Protein AF-H9GJR5-F1 (afdb_monomer)

Nearest PDB structures (foldseek):
  4iqu-assembly1_A  TM=9.209E-01  e=2.663E-29  Mus musculus
  4i28-assembly1_A  TM=9.227E-01  e=3.020E-29  Mus musculus
  4i2a-assembly1_A  TM=9.166E-01  e=7.765E-29  Mus musculus
  4i27-assembly1_A  TM=9.162E-01  e=8.807E-29  Mus musculus
  4i2i-assembly1_A  TM=9.356E-01  e=2.912E-28  Mus musculus

InterPro domains:
  IPR001726 DNA nucleotidylexotransferase (TdT) / DNA-directed DNA/RNA polymerase mu [PR00871] (35-46)
  IPR001726 DNA nucleotidylexotransferase (TdT) / DNA-directed DNA/RNA polymerase mu [PR00871] (96-118)
  IPR001726 DNA nucleotidylexotransferase (TdT) / DNA-directed DNA/RNA polymerase mu [PR00871] (141-152)
  IPR001726 DNA nucleotidylexotransferase (TdT) / DNA-directed DNA/RNA polymerase mu [PR00871] (172-195)
  IPR001726 DNA nucleotidylexotransferase (TdT) / DNA-directed DNA/RNA polymerase mu [PR00871] (204-223)
  IPR002054 DNA-directed DNA polymerase X [SM00483] (1-222)
  IPR019843 DNA polymerase family X, binding site [PS00522] (43-62)
  IPR022312 DNA polymerase family X [PR00869] (40-54)
  IPR022312 DNA polymerase family X [PR00869] (54-62)
  IPR022312 DNA polymerase family X [PR00869] (145-154)
  IPR022312 DNA polymerase family X [PR00869] (161-174)
  IPR022312 DNA polymerase family X [PR00869] (203-221)
  IPR022312 DNA polymerase family X [PTHR11276] (2-222)
  IPR028207 DNA polymerase beta, palm domain [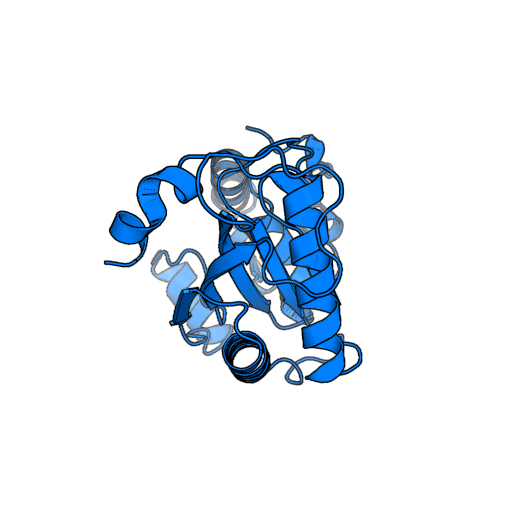PF14792] (17-86)
  IPR029398 DNA polymerase beta, thumb domain [PF14791] (159-222)
  IPR037160 DNA polymerase, thumb domain superfamily [G3DSA:3.30.210.10] (154-223)
  IPR043519 Nucleotidyltransferase superfamily [G3DSA:3.30.460.10] (13-153)
  IPR043519 Nucleotidyltransferase superfamily [SSF81301] (15-222)

Sequence (223 aa):
MAGLLHYEDLSTPVTFSEAEAIGQLVRDVVEQCLPGASVTLTGGFRRGKQSGHDVDLLLTHPVDGQEIGLLGKVIAQMDRQGFLLYHSIHRNTFQSFEDEAQEIRDSTTSMDHFERCFSIFCLGCFPGGIPGSVSGTTGSWKAVRVDLVVTPCSQFPFALLGWTGSQNFERDLRRFSKHEKKMTLNSHALYDKGKRTFLTAASEEEIFNHLDLEYIPPEERNA

Radius of gyration: 18.38 Å; Cα contacts (8 Å, |Δi|>4): 382; chains: 1; bounding box: 44×34×54 Å

Structure (mmCIF, N/CA/C/O backbone):
data_AF-H9GJR5-F1
#
_entry.id   AF-H9GJR5-F1
#
loop_
_atom_site.group_PDB
_atom_site.id
_atom_site.type_symbol
_atom_site.label_atom_id
_atom_site.label_alt_id
_atom_site.label_comp_id
_atom_site.label_asym_id
_atom_site.label_entity_id
_atom_site.label_seq_id
_atom_site.pdbx_PDB_ins_code
_atom_site.Cartn_x
_atom_site.Cartn_y
_atom_site.Cartn_z
_atom_site.occupancy
_atom_site.B_iso_or_equiv
_atom_site.auth_seq_id
_atom_site.auth_comp_id
_atom_site.auth_asym_id
_atom_site.auth_atom_id
_atom_site.pdbx_PDB_model_num
ATOM 1 N N . MET A 1 1 ? -16.637 16.853 6.744 1.00 55.56 1 MET A N 1
ATOM 2 C CA . MET A 1 1 ? -17.074 17.137 8.132 1.00 55.56 1 MET A CA 1
ATOM 3 C C . MET A 1 1 ? -16.558 16.111 9.144 1.00 55.56 1 MET A C 1
ATOM 5 O O . MET A 1 1 ? -16.246 16.523 10.248 1.00 55.56 1 MET A O 1
ATOM 9 N N . ALA A 1 2 ? -16.373 14.831 8.781 1.00 74.25 2 ALA A N 1
ATOM 10 C CA . ALA A 1 2 ? -15.874 13.791 9.697 1.00 74.25 2 ALA A CA 1
ATOM 11 C C . ALA A 1 2 ? -14.526 14.112 10.382 1.00 74.25 2 ALA A C 1
ATOM 13 O O . ALA A 1 2 ? -14.390 13.902 11.580 1.00 74.25 2 ALA A O 1
ATOM 14 N N . GLY A 1 3 ? -13.564 14.712 9.668 1.00 73.81 3 GLY A N 1
ATOM 15 C CA . GLY A 1 3 ? -12.281 15.110 10.268 1.00 73.81 3 GLY A CA 1
ATOM 16 C C . GLY A 1 3 ? -12.382 16.180 11.367 1.00 73.81 3 GLY A C 1
ATOM 17 O O . GLY A 1 3 ? -11.537 16.214 12.249 1.00 73.81 3 GLY A O 1
ATOM 18 N N . LEU A 1 4 ? -13.425 17.024 11.348 1.00 75.19 4 LEU A N 1
ATOM 19 C CA . LEU A 1 4 ? -13.693 17.985 12.428 1.00 75.19 4 LEU A CA 1
ATOM 20 C C . LEU A 1 4 ? -14.430 17.324 13.599 1.00 75.19 4 LEU A C 1
ATOM 22 O O . LEU A 1 4 ? -14.194 17.690 14.743 1.00 75.19 4 LEU A O 1
ATOM 26 N N . LEU A 1 5 ? -15.302 16.349 13.315 1.00 78.94 5 LEU A N 1
ATOM 27 C CA . LEU A 1 5 ? -16.061 15.618 14.335 1.00 78.94 5 LEU A CA 1
ATOM 28 C C . LEU A 1 5 ? -15.166 14.737 15.216 1.00 78.94 5 LEU A C 1
ATOM 30 O O . LEU A 1 5 ? -15.454 14.580 16.394 1.00 78.94 5 LEU A O 1
ATOM 34 N N . HIS A 1 6 ? -14.084 14.196 14.654 1.00 82.00 6 HIS A N 1
ATOM 35 C CA . HIS A 1 6 ? -13.162 13.291 15.350 1.00 82.00 6 HIS A CA 1
ATOM 36 C C . HIS A 1 6 ? -11.769 13.899 15.553 1.00 82.00 6 HIS A C 1
ATOM 38 O O . HIS A 1 6 ? -10.789 13.176 15.686 1.00 82.00 6 HIS A O 1
ATOM 44 N N . TYR A 1 7 ? -11.655 15.230 15.537 1.00 81.88 7 TYR A N 1
ATOM 45 C CA . TYR A 1 7 ? -10.362 15.917 15.526 1.00 81.88 7 TYR A CA 1
ATOM 46 C C . TYR A 1 7 ? -9.441 15.521 16.693 1.00 81.88 7 TYR A C 1
ATOM 48 O O . TYR A 1 7 ? -8.248 15.322 16.472 1.00 81.88 7 TYR A O 1
ATOM 56 N N . GLU A 1 8 ? -9.972 15.393 17.913 1.00 80.81 8 GLU A N 1
ATOM 57 C CA . GLU A 1 8 ? -9.178 15.043 19.102 1.00 80.81 8 GLU A CA 1
ATOM 58 C C . GLU A 1 8 ? -8.539 13.651 18.973 1.00 80.81 8 GLU A C 1
ATOM 60 O O . GLU A 1 8 ? -7.325 13.500 19.139 1.00 80.81 8 GLU A O 1
ATOM 65 N N . ASP A 1 9 ? -9.329 12.658 18.567 1.00 82.00 9 ASP A N 1
ATOM 66 C CA . ASP A 1 9 ? -8.856 11.293 18.331 1.00 82.00 9 ASP A CA 1
ATOM 67 C C . ASP A 1 9 ? -7.866 11.226 17.167 1.00 82.00 9 ASP A C 1
ATOM 69 O O . ASP A 1 9 ? -6.800 10.629 17.293 1.00 82.00 9 ASP A O 1
ATOM 73 N N . LEU A 1 10 ? -8.173 11.892 16.049 1.00 85.50 10 LEU A N 1
ATOM 74 C CA . LEU A 1 10 ? -7.310 11.907 14.864 1.00 85.50 10 LEU A CA 1
ATOM 75 C C . LEU A 1 10 ? -5.995 12.669 15.084 1.00 85.50 10 LEU A C 1
ATOM 77 O O . LEU A 1 10 ? -5.032 12.465 14.344 1.00 85.50 10 LEU A O 1
ATOM 81 N N . SER A 1 11 ? -5.948 13.547 16.087 1.00 85.81 11 SER A N 1
ATOM 82 C CA . SER A 1 11 ? -4.723 14.226 16.522 1.00 85.81 11 SER A CA 1
ATOM 83 C C . SER A 1 11 ? -3.886 13.363 17.469 1.00 85.81 11 SER A C 1
ATOM 85 O O . SER A 1 11 ? -2.708 13.656 17.687 1.00 85.81 11 SER A O 1
ATOM 87 N N . THR A 1 12 ? -4.467 12.297 18.023 1.00 87.69 12 THR A N 1
ATOM 88 C CA . THR A 1 12 ? -3.774 11.357 18.902 1.00 87.69 12 THR A CA 1
ATOM 89 C C . THR A 1 12 ? -3.007 10.336 18.059 1.00 87.69 12 THR A C 1
ATOM 91 O O . THR A 1 12 ? -3.615 9.651 17.235 1.00 87.69 12 THR A O 1
ATOM 94 N N . PRO A 1 13 ? -1.684 10.171 18.260 1.00 91.38 13 PRO A N 1
ATOM 95 C CA . PRO A 1 13 ? -0.906 9.199 17.503 1.00 91.38 13 PRO A CA 1
ATOM 96 C C . PRO A 1 13 ? -1.470 7.781 17.621 1.00 91.38 13 PRO A C 1
ATOM 98 O O . PRO A 1 13 ? -1.917 7.352 18.689 1.00 91.38 13 PRO A O 1
ATOM 101 N N . VAL A 1 14 ? -1.424 7.049 16.517 1.00 93.62 14 VAL A N 1
ATOM 102 C CA . VAL A 1 14 ? -1.723 5.618 16.456 1.00 93.62 14 VAL A CA 1
ATOM 103 C C . VAL A 1 14 ? -0.468 4.859 16.872 1.00 93.62 14 VAL A C 1
ATOM 105 O O . VAL A 1 14 ? 0.617 5.187 16.389 1.00 93.62 14 VAL A O 1
ATOM 108 N N . THR A 1 15 ? -0.571 3.876 17.764 1.00 95.50 15 THR A N 1
ATOM 109 C CA . THR A 1 15 ? 0.569 3.019 18.133 1.00 95.50 15 THR A CA 1
ATOM 110 C C . THR A 1 15 ? 0.722 1.849 17.162 1.00 95.50 15 THR A C 1
ATOM 112 O O . THR A 1 15 ? -0.224 1.462 16.477 1.00 95.50 15 THR A O 1
ATOM 115 N N . PHE A 1 16 ? 1.902 1.226 17.135 1.00 94.62 16 PHE A N 1
ATOM 116 C CA . PHE A 1 16 ? 2.111 0.008 16.347 1.00 94.62 16 PHE A CA 1
ATOM 117 C C . PHE A 1 16 ? 1.129 -1.116 16.724 1.00 94.62 16 PHE A C 1
ATOM 119 O O . PHE A 1 16 ? 0.595 -1.776 15.841 1.00 94.62 16 PHE A O 1
ATOM 126 N N . SER A 1 17 ? 0.828 -1.298 18.015 1.00 93.12 17 SER A N 1
ATOM 127 C CA . SER A 1 17 ? -0.137 -2.311 18.467 1.00 93.12 17 SER A CA 1
ATOM 128 C C . SER A 1 17 ? -1.566 -2.030 17.991 1.00 93.12 17 SER A C 1
ATOM 130 O O . SER A 1 17 ? -2.288 -2.954 17.623 1.00 93.12 17 SER A O 1
ATOM 132 N N . GLU A 1 18 ? -1.982 -0.760 17.961 1.00 93.62 18 GLU A N 1
ATOM 133 C CA . GLU A 1 18 ? -3.275 -0.356 17.401 1.00 93.62 18 GLU A CA 1
ATOM 134 C C . GLU A 1 18 ? -3.318 -0.607 15.885 1.00 93.62 18 GLU A C 1
ATOM 136 O O . GLU A 1 18 ? -4.301 -1.150 15.378 1.00 93.62 18 GLU A O 1
ATOM 141 N N . ALA A 1 19 ? -2.240 -0.272 15.169 1.00 95.94 19 ALA A N 1
ATOM 142 C CA . ALA A 1 19 ? -2.113 -0.522 13.735 1.00 95.94 19 ALA A CA 1
ATOM 143 C C . ALA A 1 19 ? -2.129 -2.023 13.397 1.00 95.94 19 ALA A C 1
ATOM 145 O O . ALA A 1 19 ? -2.788 -2.435 12.443 1.00 95.94 19 ALA A O 1
ATOM 146 N N . GLU A 1 20 ? -1.457 -2.855 14.196 1.00 95.06 20 GLU A N 1
ATOM 147 C CA . GLU A 1 20 ? -1.456 -4.311 14.042 1.00 95.06 20 GLU A CA 1
ATOM 148 C C . GLU A 1 20 ? -2.850 -4.905 14.274 1.00 95.06 20 GLU A C 1
ATOM 150 O O . GLU A 1 20 ? -3.301 -5.733 13.479 1.00 95.06 20 GLU A O 1
ATOM 155 N N . ALA A 1 21 ? -3.565 -4.439 15.304 1.00 93.62 21 ALA A N 1
ATOM 156 C CA . ALA A 1 21 ? -4.935 -4.862 15.583 1.00 93.62 21 ALA A CA 1
ATOM 157 C C . ALA A 1 21 ? -5.894 -4.496 14.437 1.00 93.62 21 ALA A C 1
ATOM 159 O O . ALA A 1 21 ? -6.692 -5.331 14.009 1.00 93.62 21 ALA A O 1
ATOM 160 N N . ILE A 1 22 ? -5.783 -3.278 13.893 1.00 95.38 22 ILE A N 1
ATOM 161 C CA . ILE A 1 22 ? -6.538 -2.849 12.705 1.00 95.38 22 ILE A CA 1
ATOM 162 C C . ILE A 1 22 ? -6.184 -3.727 11.502 1.00 95.38 22 ILE A C 1
ATOM 164 O O . ILE A 1 22 ? -7.077 -4.215 10.811 1.00 95.38 22 ILE A O 1
ATOM 168 N N . GLY A 1 23 ? -4.894 -3.979 11.272 1.00 96.75 23 GLY A N 1
ATOM 169 C CA . GLY A 1 23 ? -4.429 -4.851 10.198 1.00 96.75 23 GLY A CA 1
ATOM 170 C C . GLY A 1 23 ? -4.994 -6.268 10.311 1.00 96.75 23 GLY A C 1
ATOM 171 O O . GLY A 1 23 ? -5.397 -6.840 9.301 1.00 96.75 23 GLY A O 1
ATOM 172 N N . GLN A 1 24 ? -5.076 -6.824 11.524 1.00 95.62 24 GLN A N 1
ATOM 173 C CA . GLN A 1 24 ? -5.659 -8.147 11.746 1.00 95.62 24 GLN A CA 1
ATOM 174 C C . GLN A 1 24 ? -7.160 -8.167 11.471 1.00 95.62 24 GLN A C 1
ATOM 176 O O . GLN A 1 24 ? -7.636 -9.056 10.773 1.00 95.62 24 GLN A O 1
ATOM 181 N N . LEU A 1 25 ? -7.890 -7.155 11.936 1.00 94.75 25 LEU A N 1
ATOM 182 C CA . LEU A 1 25 ? -9.313 -7.027 11.642 1.00 94.75 25 LEU A CA 1
ATOM 183 C C . LEU A 1 25 ? -9.575 -6.967 10.132 1.00 94.75 25 LEU A C 1
ATOM 185 O O . LEU A 1 25 ? -10.472 -7.635 9.620 1.00 94.75 25 LEU A O 1
ATOM 189 N N . VAL A 1 26 ? -8.781 -6.170 9.412 1.00 96.81 26 VAL A N 1
ATOM 190 C CA . VAL A 1 26 ? -8.902 -6.047 7.956 1.00 96.81 26 VAL A CA 1
ATOM 191 C C . VAL A 1 26 ? -8.578 -7.375 7.280 1.00 96.81 26 VAL A C 1
ATOM 193 O O . VAL A 1 26 ? -9.321 -7.767 6.385 1.00 96.81 26 VAL A O 1
ATOM 196 N N . ARG A 1 27 ? -7.549 -8.106 7.734 1.00 97.56 27 ARG A N 1
ATOM 197 C CA . ARG A 1 27 ? -7.249 -9.468 7.252 1.00 97.56 27 ARG A CA 1
ATOM 198 C C . ARG A 1 27 ? -8.436 -10.409 7.416 1.00 97.56 27 ARG A C 1
ATOM 200 O O . ARG A 1 27 ? -8.809 -11.068 6.452 1.00 97.56 27 ARG A O 1
ATOM 207 N N . ASP A 1 28 ? -9.058 -10.428 8.591 1.00 95.81 28 ASP A N 1
ATOM 208 C CA . ASP A 1 28 ? -10.176 -11.331 8.874 1.00 95.81 28 ASP A CA 1
ATOM 209 C C . ASP A 1 28 ? -11.390 -11.035 7.978 1.00 95.81 28 ASP A C 1
ATOM 211 O O . ASP A 1 28 ? -12.061 -11.956 7.510 1.00 95.81 28 ASP A O 1
ATOM 215 N N . VAL A 1 29 ? -11.674 -9.755 7.708 1.00 96.50 29 VAL A N 1
ATOM 216 C CA . VAL A 1 29 ? -12.754 -9.345 6.793 1.00 96.50 29 VAL A CA 1
ATOM 217 C C . VAL A 1 29 ? -12.400 -9.644 5.335 1.00 96.50 29 VAL A C 1
ATOM 219 O O . VAL A 1 29 ? -13.254 -10.111 4.580 1.00 96.50 29 VAL A O 1
ATOM 222 N N . VAL A 1 30 ? -11.155 -9.392 4.928 1.00 97.69 30 VAL A N 1
ATOM 223 C CA . VAL A 1 30 ? -10.668 -9.672 3.571 1.00 97.69 30 VAL A CA 1
ATOM 224 C C . VAL A 1 30 ? -10.764 -11.162 3.262 1.00 97.69 30 VAL A C 1
ATOM 226 O O . VAL A 1 30 ? -11.324 -11.509 2.227 1.00 97.69 30 VAL A O 1
ATOM 229 N N . GLU A 1 31 ? -10.341 -12.031 4.181 1.00 96.44 31 GLU A N 1
ATOM 230 C CA . GLU A 1 31 ? -10.425 -13.489 4.018 1.00 96.44 31 GLU A CA 1
ATOM 231 C C . GLU A 1 31 ? -11.881 -13.974 3.896 1.00 96.44 31 GLU A C 1
ATOM 233 O O . GLU A 1 31 ? -12.180 -14.877 3.118 1.00 96.44 31 GLU A O 1
ATOM 238 N N . GLN A 1 32 ? -12.824 -13.334 4.597 1.00 95.88 32 GLN A N 1
ATOM 239 C CA . GLN A 1 32 ? -14.257 -13.628 4.454 1.00 95.88 32 GLN A CA 1
ATOM 240 C C . GLN A 1 32 ? -14.825 -13.178 3.098 1.00 95.88 32 GLN A C 1
ATOM 242 O O . GLN A 1 32 ? -15.730 -13.819 2.562 1.00 95.88 32 GLN A O 1
ATOM 247 N N . CYS A 1 33 ? -14.321 -12.070 2.549 1.00 96.56 33 CYS A N 1
ATOM 248 C CA . CYS A 1 33 ? -14.770 -11.509 1.274 1.00 96.56 33 CYS A CA 1
ATOM 249 C C . CYS A 1 33 ? -14.165 -12.217 0.054 1.00 96.56 33 CYS A C 1
ATOM 251 O O . CYS A 1 33 ? -14.842 -12.367 -0.969 1.00 96.56 33 CYS A O 1
ATOM 253 N N . LEU A 1 34 ? -12.885 -12.581 0.138 1.00 97.06 34 LEU A N 1
ATOM 254 C CA . LEU A 1 34 ? -12.095 -13.192 -0.925 1.00 97.06 34 LEU A CA 1
ATOM 255 C C . LEU A 1 34 ? -10.979 -14.053 -0.303 1.00 97.06 34 LEU A C 1
ATOM 257 O O . LEU A 1 34 ? -9.895 -13.535 -0.027 1.00 97.06 34 LEU A O 1
ATOM 261 N N . PRO A 1 35 ? -11.227 -15.357 -0.097 1.00 97.06 35 PRO A N 1
ATOM 262 C CA . PRO A 1 35 ? -10.232 -16.266 0.461 1.00 97.06 35 PRO A CA 1
ATOM 263 C C . PRO A 1 35 ? -8.940 -16.286 -0.355 1.00 97.06 35 PRO A C 1
ATOM 265 O O . PRO A 1 35 ? -8.980 -16.390 -1.583 1.00 97.06 35 PRO A O 1
ATOM 268 N N . GLY A 1 36 ? -7.797 -16.212 0.326 1.00 95.81 36 GLY A N 1
ATOM 269 C CA . GLY A 1 36 ? -6.476 -16.186 -0.309 1.00 95.81 36 GLY A CA 1
ATOM 270 C C . GLY A 1 36 ? -5.984 -14.793 -0.713 1.00 95.81 36 GLY A C 1
ATOM 271 O O . GLY A 1 36 ? -4.836 -14.666 -1.144 1.00 95.81 36 GLY A O 1
ATOM 272 N N . ALA A 1 37 ? -6.797 -13.746 -0.546 1.00 97.62 37 ALA A N 1
ATOM 273 C CA . ALA A 1 37 ? -6.308 -12.374 -0.599 1.00 97.62 37 ALA A CA 1
ATOM 274 C C . ALA A 1 37 ? -5.423 -12.065 0.621 1.00 97.62 37 ALA A C 1
ATOM 276 O O . ALA A 1 37 ? -5.629 -12.581 1.718 1.00 97.62 37 ALA A O 1
ATOM 277 N N . SER A 1 38 ? -4.425 -11.206 0.437 1.00 97.12 38 SER A N 1
ATOM 278 C CA . SER A 1 38 ? -3.478 -10.822 1.481 1.00 97.12 38 SER A CA 1
ATOM 279 C C . SER A 1 38 ? -3.590 -9.340 1.818 1.00 97.12 38 SER A C 1
ATOM 281 O O . SER A 1 38 ? -4.004 -8.521 0.998 1.00 97.12 38 SER A O 1
ATOM 283 N N . VAL A 1 39 ? -3.212 -8.999 3.052 1.00 98.38 39 VAL A N 1
ATOM 284 C CA . VAL A 1 39 ? -3.170 -7.621 3.551 1.00 98.38 39 VAL A CA 1
ATOM 285 C C . VAL A 1 39 ? -1.798 -7.366 4.153 1.00 98.38 39 VAL A C 1
ATOM 287 O O . VAL A 1 39 ? -1.363 -8.096 5.046 1.00 98.38 39 VAL A O 1
ATOM 290 N N . THR A 1 40 ? -1.132 -6.318 3.688 1.00 98.31 40 THR A N 1
ATOM 291 C CA . THR A 1 40 ? 0.200 -5.910 4.137 1.00 98.31 40 THR A CA 1
ATOM 292 C C . THR A 1 40 ? 0.134 -4.525 4.762 1.00 98.31 40 THR A C 1
ATOM 294 O O . THR A 1 40 ? -0.398 -3.598 4.159 1.00 98.31 40 THR A O 1
ATOM 297 N N . LEU A 1 41 ? 0.687 -4.391 5.971 1.00 98.25 41 LEU A N 1
ATOM 298 C CA . LEU A 1 41 ? 0.875 -3.100 6.629 1.00 98.25 41 LEU A CA 1
ATOM 299 C C . LEU A 1 41 ? 2.026 -2.352 5.955 1.00 98.25 41 LEU A C 1
ATOM 301 O O . LEU A 1 41 ? 3.116 -2.907 5.805 1.00 98.25 41 LEU A O 1
ATOM 305 N N . THR A 1 42 ? 1.782 -1.109 5.546 1.00 97.69 42 THR A N 1
ATOM 306 C CA . THR A 1 42 ? 2.745 -0.279 4.811 1.00 97.69 42 THR A CA 1
ATOM 307 C C . THR A 1 42 ? 3.040 1.020 5.566 1.00 97.69 42 THR A C 1
ATOM 309 O O . THR A 1 42 ? 2.967 1.064 6.799 1.00 97.69 42 THR A O 1
ATOM 312 N N . GLY A 1 43 ? 3.463 2.065 4.855 1.00 96.38 43 GLY A N 1
ATOM 313 C CA . GLY A 1 43 ? 3.660 3.390 5.421 1.00 96.38 43 GLY A CA 1
ATOM 314 C C . GLY A 1 43 ? 4.698 3.437 6.536 1.00 96.38 43 GLY A C 1
ATOM 315 O O . GLY A 1 43 ? 5.695 2.713 6.546 1.00 96.38 43 GLY A O 1
ATOM 316 N N . GLY A 1 44 ? 4.473 4.339 7.494 1.00 96.50 44 GLY A N 1
ATOM 317 C CA . GLY A 1 44 ? 5.399 4.575 8.604 1.00 96.50 44 GLY A CA 1
ATOM 318 C C . GLY A 1 44 ? 5.649 3.345 9.476 1.00 96.50 44 GLY A C 1
ATOM 319 O O . GLY A 1 44 ? 6.781 3.135 9.911 1.00 96.50 44 GLY A O 1
ATOM 320 N N . PHE A 1 45 ? 4.624 2.523 9.701 1.00 97.62 45 PHE A N 1
ATOM 321 C CA . PHE A 1 45 ? 4.736 1.336 10.547 1.00 97.62 45 PHE A CA 1
ATOM 322 C C . PHE A 1 45 ? 5.607 0.251 9.910 1.00 97.62 45 PHE A C 1
ATOM 324 O O . PHE A 1 45 ? 6.430 -0.335 10.610 1.00 97.62 45 PHE A O 1
ATOM 331 N N . ARG A 1 46 ? 5.532 0.052 8.583 1.00 97.62 46 ARG A N 1
ATOM 332 C CA . ARG A 1 46 ? 6.458 -0.853 7.874 1.00 97.62 46 ARG A CA 1
ATOM 333 C C . ARG A 1 46 ? 7.914 -0.393 7.958 1.00 97.62 46 ARG A C 1
ATOM 335 O O . ARG A 1 46 ? 8.812 -1.220 7.942 1.00 97.62 46 ARG A O 1
ATOM 342 N N . ARG A 1 47 ? 8.160 0.912 8.106 1.00 97.38 47 ARG A N 1
ATOM 343 C CA . ARG A 1 47 ? 9.508 1.474 8.308 1.00 97.38 47 ARG A CA 1
ATOM 344 C C . ARG A 1 47 ? 9.978 1.452 9.770 1.00 97.38 47 ARG A C 1
ATOM 346 O O . ARG A 1 47 ? 10.914 2.170 10.118 1.00 97.38 47 ARG A O 1
ATOM 353 N N . GLY A 1 48 ? 9.305 0.699 10.642 1.00 96.31 48 GLY A N 1
ATOM 354 C CA . GLY A 1 48 ? 9.697 0.506 12.041 1.00 96.31 48 GLY A CA 1
ATOM 355 C C . GLY A 1 48 ? 9.242 1.598 13.015 1.00 96.31 48 GLY A C 1
ATOM 356 O O . GLY A 1 48 ? 9.643 1.581 14.185 1.00 96.31 48 GLY A O 1
ATOM 357 N N . LYS A 1 49 ? 8.399 2.553 12.591 1.00 96.12 49 LYS A N 1
ATOM 358 C CA . LYS A 1 49 ? 7.871 3.569 13.514 1.00 96.12 49 LYS A CA 1
ATOM 359 C C . LYS A 1 49 ? 6.970 2.926 14.567 1.00 96.12 49 LYS A C 1
ATOM 361 O O . LYS A 1 49 ? 6.075 2.158 14.245 1.00 96.12 49 LYS A O 1
ATOM 366 N N . GLN A 1 50 ? 7.170 3.308 15.827 1.00 95.88 50 GLN A N 1
ATOM 367 C CA . GLN A 1 50 ? 6.330 2.855 16.944 1.00 95.88 50 GLN A CA 1
ATOM 368 C C . GLN A 1 50 ? 5.008 3.633 17.046 1.00 95.88 50 GLN A C 1
ATOM 370 O O . GLN A 1 50 ? 4.068 3.176 17.698 1.00 95.88 50 GLN A O 1
ATOM 375 N N . SER A 1 51 ? 4.932 4.797 16.391 1.00 95.00 51 SER A N 1
ATOM 376 C CA . SER A 1 51 ? 3.727 5.615 16.292 1.00 95.00 51 SER A CA 1
ATOM 377 C C . SER A 1 51 ? 3.594 6.313 14.932 1.00 95.00 51 SER A C 1
ATOM 379 O O . SER A 1 51 ? 4.590 6.615 14.266 1.00 95.00 51 SER A O 1
ATOM 381 N N . GLY A 1 52 ? 2.351 6.571 14.521 1.00 93.12 52 GLY A N 1
ATOM 382 C CA . GLY A 1 52 ? 1.984 7.181 13.240 1.00 93.12 52 GLY A CA 1
ATOM 383 C C . GLY A 1 52 ? 0.699 8.012 13.324 1.00 93.12 52 GLY A C 1
ATOM 384 O O . GLY A 1 52 ? 0.085 8.111 14.385 1.00 93.12 52 GLY A O 1
ATOM 385 N N . HIS A 1 53 ? 0.305 8.635 12.212 1.00 91.06 53 HIS A N 1
ATOM 386 C CA . HIS A 1 53 ? -0.925 9.441 12.118 1.00 91.06 53 HIS A CA 1
ATOM 387 C C . HIS A 1 53 ? -2.106 8.677 11.503 1.00 91.06 53 HIS A C 1
ATOM 389 O O . HIS A 1 53 ? -3.259 9.073 11.665 1.00 91.06 53 HIS A O 1
ATO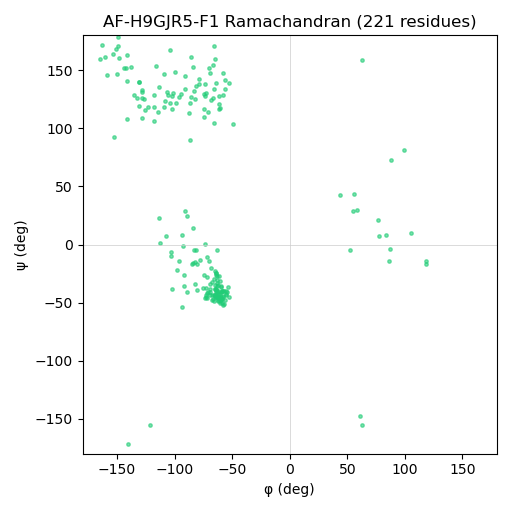M 395 N N . ASP A 1 54 ? -1.806 7.627 10.755 1.00 94.12 54 ASP A N 1
ATOM 396 C CA . ASP A 1 54 ? -2.712 6.808 9.964 1.00 94.12 54 ASP A CA 1
ATOM 397 C C . ASP A 1 54 ? -2.126 5.401 9.812 1.00 94.12 54 ASP A C 1
ATOM 399 O O . ASP A 1 54 ? -0.952 5.158 10.105 1.00 94.12 54 ASP A O 1
ATOM 403 N N . VAL A 1 55 ? -2.982 4.467 9.405 1.00 97.38 55 VAL A N 1
ATOM 404 C CA . VAL A 1 55 ? -2.628 3.079 9.106 1.00 97.38 55 VAL A CA 1
ATOM 405 C C . VAL A 1 55 ? -2.843 2.836 7.617 1.00 97.38 55 VAL A C 1
ATOM 407 O O . VAL A 1 55 ? -3.979 2.844 7.152 1.00 97.38 55 VAL A O 1
ATOM 410 N N . ASP A 1 56 ? -1.763 2.583 6.886 1.00 97.75 56 ASP A N 1
ATOM 411 C CA . ASP A 1 56 ? -1.808 2.271 5.456 1.00 97.75 56 ASP A CA 1
ATOM 412 C C . ASP A 1 56 ? -1.785 0.753 5.242 1.00 97.75 56 ASP A C 1
ATOM 414 O O . ASP A 1 56 ? -0.890 0.066 5.747 1.00 97.75 56 ASP A O 1
ATOM 418 N N . LEU A 1 57 ? -2.750 0.221 4.491 1.00 98.44 57 LEU A N 1
ATOM 419 C CA . LEU A 1 57 ? -2.861 -1.204 4.187 1.00 98.44 57 LEU A CA 1
ATOM 420 C C . LEU A 1 57 ? -2.956 -1.438 2.677 1.00 98.44 57 LEU A C 1
ATOM 422 O O . LEU A 1 57 ? -3.874 -0.952 2.011 1.00 98.44 57 LEU A O 1
ATOM 426 N N . LEU A 1 58 ? -2.051 -2.270 2.161 1.00 98.12 58 LEU A N 1
ATOM 427 C CA . LEU A 1 58 ? -2.119 -2.800 0.802 1.00 98.12 58 LEU A CA 1
ATOM 428 C C . LEU A 1 58 ? -2.797 -4.165 0.785 1.00 98.12 58 LEU A C 1
ATOM 430 O O . LEU A 1 58 ? -2.417 -5.071 1.526 1.00 98.12 58 LEU A O 1
ATOM 434 N N . LEU A 1 59 ? -3.781 -4.308 -0.093 1.00 98.25 59 LEU A N 1
ATOM 435 C CA . LEU A 1 59 ? -4.554 -5.516 -0.324 1.00 98.25 59 LEU A CA 1
ATOM 436 C C . LEU A 1 59 ? -4.245 -6.039 -1.728 1.00 98.25 59 LEU A C 1
ATOM 438 O O . LEU A 1 59 ? -4.231 -5.276 -2.695 1.00 98.25 59 LEU A O 1
ATOM 442 N N . THR A 1 60 ? -4.033 -7.344 -1.859 1.00 98.00 60 THR A N 1
ATOM 443 C CA . THR A 1 60 ? -3.833 -7.988 -3.163 1.00 98.00 60 THR A CA 1
ATOM 444 C C . THR A 1 60 ? -4.343 -9.427 -3.147 1.00 98.00 60 THR A C 1
ATOM 446 O O . THR A 1 60 ? -4.696 -9.959 -2.095 1.00 98.00 60 THR A O 1
ATOM 449 N N . HIS A 1 61 ? -4.394 -10.068 -4.309 1.00 97.88 61 HIS A N 1
ATOM 450 C CA . HIS A 1 61 ? -4.729 -11.479 -4.454 1.00 97.88 61 HIS A CA 1
ATOM 451 C C . HIS A 1 61 ? -3.681 -12.151 -5.353 1.00 97.88 61 HIS A C 1
ATOM 453 O O . HIS A 1 61 ? -3.312 -11.556 -6.359 1.00 97.88 61 HIS A O 1
ATOM 459 N N . PRO A 1 62 ? -3.217 -13.384 -5.069 1.00 96.44 62 PRO A N 1
ATOM 460 C CA . PRO A 1 62 ? -2.140 -14.053 -5.821 1.00 96.44 62 PRO A CA 1
ATOM 461 C C . PRO A 1 62 ? -2.450 -14.349 -7.300 1.00 96.44 62 PRO A C 1
ATOM 463 O O . PRO A 1 62 ? -1.602 -14.867 -8.021 1.00 96.44 62 PRO A O 1
ATOM 466 N N . VAL A 1 63 ? -3.673 -14.068 -7.745 1.00 96.50 63 VAL A N 1
ATOM 467 C CA . VAL A 1 63 ? -4.123 -14.210 -9.130 1.00 96.50 63 VAL A CA 1
ATOM 468 C C . VAL A 1 63 ? -4.687 -12.868 -9.565 1.00 96.50 63 VAL A C 1
ATOM 470 O O . VAL A 1 63 ? -5.703 -12.446 -9.010 1.00 96.50 63 VAL A O 1
ATOM 473 N N . ASP A 1 64 ? -4.044 -12.248 -10.554 1.00 93.69 64 ASP A N 1
ATOM 474 C CA . ASP A 1 64 ? -4.458 -10.964 -11.125 1.00 93.69 64 ASP A CA 1
ATOM 475 C C . ASP A 1 64 ? -5.927 -10.976 -11.571 1.00 93.69 64 ASP A C 1
ATOM 477 O O . ASP A 1 64 ? -6.423 -11.937 -12.171 1.00 93.69 64 ASP A O 1
ATOM 481 N N . GLY A 1 65 ? -6.619 -9.875 -11.292 1.00 93.62 65 GLY A N 1
ATOM 482 C CA . GLY A 1 65 ? -8.015 -9.650 -11.639 1.00 93.62 65 GLY A CA 1
ATOM 483 C C . GLY A 1 65 ? -9.014 -10.195 -10.617 1.00 93.62 65 GLY A C 1
ATOM 484 O O . GLY A 1 65 ? -10.180 -9.802 -10.656 1.00 93.62 65 GLY A O 1
ATOM 485 N N . GLN A 1 66 ? -8.602 -11.058 -9.683 1.00 95.88 66 GLN A N 1
ATOM 486 C CA . GLN A 1 66 ? -9.489 -11.536 -8.610 1.00 95.88 66 GLN A CA 1
ATOM 487 C C . GLN A 1 66 ? -9.731 -10.468 -7.539 1.00 95.88 66 GLN A C 1
ATOM 489 O O . GLN A 1 66 ? -10.774 -10.463 -6.888 1.00 95.88 66 GLN A O 1
ATOM 494 N N . GLU A 1 67 ? -8.794 -9.537 -7.373 1.00 95.06 67 GLU A N 1
ATOM 495 C CA . GLU A 1 67 ? -8.906 -8.402 -6.462 1.00 95.06 67 GLU A CA 1
ATOM 496 C C . GLU A 1 67 ? -9.944 -7.357 -6.912 1.00 95.06 67 GLU A C 1
ATOM 498 O O . GLU A 1 67 ? -10.347 -6.506 -6.118 1.00 95.06 67 GLU A O 1
ATOM 503 N N . ILE A 1 68 ? -10.416 -7.413 -8.165 1.00 93.62 68 ILE A N 1
ATOM 504 C CA . ILE A 1 68 ? -11.354 -6.427 -8.717 1.00 93.62 68 ILE A CA 1
ATOM 505 C C . ILE A 1 68 ? -12.667 -6.432 -7.922 1.00 93.62 68 ILE A C 1
ATOM 507 O O . ILE A 1 68 ? -13.383 -7.432 -7.831 1.00 93.62 68 ILE A O 1
ATOM 511 N N . GLY A 1 69 ? -13.013 -5.271 -7.359 1.00 93.31 69 GLY A N 1
ATOM 512 C CA . GLY A 1 69 ? -14.214 -5.092 -6.544 1.00 93.31 69 GLY A CA 1
ATOM 513 C C . GLY A 1 69 ? -14.093 -5.638 -5.117 1.00 93.31 69 GLY A C 1
ATOM 514 O O . GLY A 1 69 ? -15.091 -5.641 -4.390 1.00 93.31 69 GLY A O 1
ATOM 515 N N . LEU A 1 70 ? -12.902 -6.080 -4.694 1.00 95.69 70 LEU A N 1
ATOM 516 C CA . LEU A 1 70 ? -12.629 -6.486 -3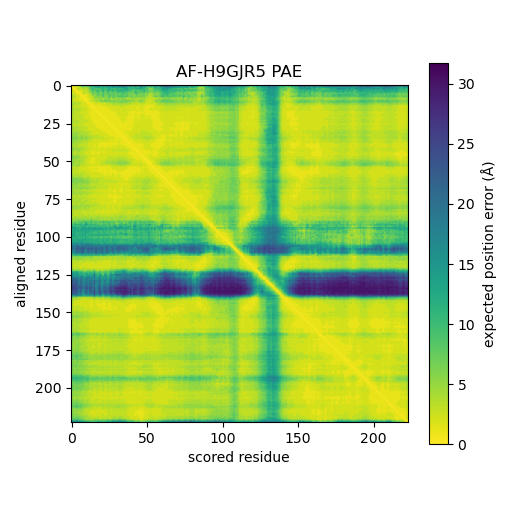.315 1.00 95.69 70 LEU A CA 1
ATOM 517 C C . LEU A 1 70 ? -12.903 -5.341 -2.339 1.00 95.69 70 LEU A C 1
ATOM 519 O O . LEU A 1 70 ? -13.596 -5.547 -1.342 1.00 95.69 70 LEU A O 1
ATOM 523 N N . LEU A 1 71 ? -12.422 -4.130 -2.642 1.00 95.31 71 LEU A N 1
ATOM 524 C CA . LEU A 1 71 ? -12.521 -2.996 -1.725 1.00 95.31 71 LEU A CA 1
ATOM 525 C C . LEU A 1 71 ? -13.974 -2.665 -1.380 1.00 95.31 71 LEU A C 1
ATOM 527 O O . LEU A 1 71 ? -14.316 -2.500 -0.212 1.00 95.31 71 LEU A O 1
ATOM 531 N N . GLY A 1 72 ? -14.851 -2.635 -2.387 1.00 95.00 72 GLY A N 1
ATOM 532 C CA . GLY A 1 72 ? -16.279 -2.401 -2.182 1.00 95.00 72 GLY A CA 1
ATOM 533 C C . GLY A 1 72 ? -16.930 -3.441 -1.264 1.00 95.00 72 GLY A C 1
ATOM 534 O O . GLY A 1 72 ? -17.734 -3.074 -0.407 1.00 95.00 72 GLY A O 1
ATOM 535 N N . LYS A 1 73 ? -16.562 -4.725 -1.396 1.00 95.88 73 LYS A N 1
ATOM 536 C CA . LYS A 1 73 ? -17.066 -5.805 -0.527 1.00 95.88 73 LYS A CA 1
ATOM 537 C C . LYS A 1 73 ? -16.579 -5.638 0.913 1.00 95.88 73 LYS A C 1
ATOM 539 O O . LYS A 1 73 ? -17.396 -5.693 1.830 1.00 95.88 73 LYS A O 1
ATOM 544 N N . VAL A 1 74 ? -15.283 -5.375 1.094 1.00 96.75 74 VAL A N 1
ATOM 545 C CA . VAL A 1 74 ? -14.647 -5.180 2.408 1.00 96.75 74 VAL A CA 1
ATOM 546 C C . VAL A 1 74 ? -15.268 -3.992 3.138 1.00 96.75 74 VAL A C 1
ATOM 548 O O . VAL A 1 74 ? -15.722 -4.138 4.271 1.00 96.75 74 VAL A O 1
ATOM 551 N N . ILE A 1 75 ? -15.370 -2.837 2.473 1.00 96.50 75 ILE A N 1
ATOM 552 C CA . ILE A 1 75 ? -15.959 -1.627 3.059 1.00 96.50 75 ILE A CA 1
ATOM 553 C C . ILE A 1 75 ? -17.430 -1.851 3.424 1.00 96.50 75 ILE A C 1
ATOM 555 O O . ILE A 1 75 ? -17.829 -1.534 4.541 1.00 96.50 75 ILE A O 1
ATOM 559 N N . ALA A 1 76 ? -18.227 -2.464 2.542 1.00 95.56 76 ALA A N 1
ATOM 560 C CA . ALA A 1 76 ? -19.631 -2.759 2.835 1.00 95.56 76 ALA A CA 1
ATOM 561 C C . ALA A 1 76 ? -19.805 -3.730 4.016 1.00 95.56 76 ALA A C 1
ATOM 563 O O . ALA A 1 76 ? -20.787 -3.642 4.756 1.00 95.56 76 ALA A O 1
ATOM 564 N N . GLN A 1 77 ? -18.877 -4.674 4.195 1.00 94.19 77 GLN A N 1
ATOM 565 C CA . GLN A 1 77 ? -18.896 -5.593 5.326 1.00 94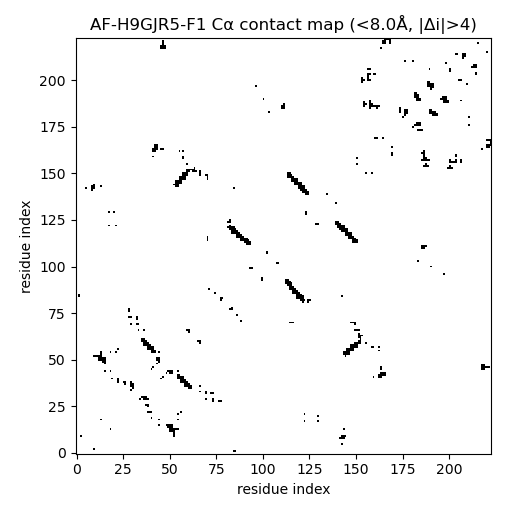.19 77 GLN A CA 1
ATOM 566 C C . GLN A 1 77 ? -18.504 -4.898 6.636 1.00 94.19 77 GLN A C 1
ATOM 568 O O . GLN A 1 77 ? -19.200 -5.076 7.637 1.00 94.19 77 GLN A O 1
ATOM 573 N N . MET A 1 78 ? -17.443 -4.090 6.633 1.00 93.38 78 MET A N 1
ATOM 574 C CA . MET A 1 78 ? -17.001 -3.336 7.812 1.00 93.38 78 MET A CA 1
ATOM 575 C C . MET A 1 78 ? -18.034 -2.299 8.262 1.00 93.38 78 MET A C 1
ATOM 577 O O . MET A 1 78 ? -18.271 -2.154 9.461 1.00 93.38 78 MET A O 1
ATOM 581 N N . ASP A 1 79 ? -18.687 -1.624 7.314 1.00 92.44 79 ASP A N 1
ATOM 582 C CA . ASP A 1 79 ? -19.768 -0.673 7.591 1.00 92.44 79 ASP A CA 1
ATOM 583 C C . ASP A 1 79 ? -20.960 -1.371 8.262 1.00 92.44 79 ASP A C 1
ATOM 585 O O . ASP A 1 79 ? -21.429 -0.956 9.319 1.00 92.44 79 ASP A O 1
ATOM 589 N N . ARG A 1 80 ? -21.373 -2.533 7.733 1.00 92.62 80 ARG A N 1
ATOM 590 C CA . ARG A 1 80 ? -22.441 -3.354 8.330 1.00 92.62 80 ARG A CA 1
ATOM 591 C C . ARG A 1 80 ? -22.113 -3.825 9.749 1.00 92.62 80 ARG A C 1
ATOM 593 O O . ARG A 1 80 ? -23.024 -4.013 10.550 1.00 92.62 80 ARG A O 1
ATOM 600 N N . GLN A 1 81 ? -20.835 -4.051 10.046 1.00 87.94 81 GLN A N 1
ATOM 601 C CA . GLN A 1 81 ? -20.356 -4.445 11.374 1.00 87.94 81 GLN A CA 1
ATOM 602 C C . GLN A 1 81 ? -20.159 -3.246 12.321 1.00 87.94 81 GLN A C 1
ATOM 604 O O . GLN A 1 81 ? -19.879 -3.449 13.499 1.00 87.94 81 GLN A O 1
ATOM 609 N N . GLY A 1 82 ? -20.346 -2.010 11.841 1.00 88.69 82 GLY A N 1
ATOM 610 C CA . GLY A 1 82 ? -20.219 -0.791 12.640 1.00 88.69 82 GLY A CA 1
ATOM 611 C C . GLY A 1 82 ? -18.773 -0.378 12.920 1.00 88.69 82 GLY A C 1
ATOM 612 O O . GLY A 1 82 ? -18.519 0.349 13.878 1.00 88.69 82 GLY A O 1
ATOM 613 N N . PHE A 1 83 ? -17.812 -0.844 12.119 1.00 90.44 83 PHE A N 1
ATOM 614 C CA . PHE A 1 83 ? -16.393 -0.527 12.311 1.00 90.44 83 PHE A CA 1
ATOM 615 C C . PHE A 1 83 ? -15.971 0.795 11.672 1.00 90.44 83 PHE A C 1
ATOM 617 O O . PHE A 1 83 ? -14.919 1.324 12.029 1.00 90.44 83 PHE A O 1
ATOM 624 N N . LEU A 1 84 ? -16.770 1.337 10.751 1.00 92.00 84 LEU A N 1
ATOM 625 C CA . LEU A 1 84 ? -16.454 2.553 10.007 1.00 92.00 84 LEU A CA 1
ATOM 626 C C . LEU A 1 84 ? -17.287 3.733 10.513 1.00 92.00 84 LEU A C 1
ATOM 628 O O . LEU A 1 84 ? -18.508 3.673 10.584 1.00 92.00 84 LEU A O 1
ATOM 632 N N . LEU A 1 85 ? -16.607 4.832 10.826 1.00 91.56 85 LEU A N 1
ATOM 633 C CA . LEU A 1 85 ? -17.214 6.135 11.119 1.00 91.56 85 LEU A CA 1
ATOM 634 C C . LEU A 1 85 ? -17.317 6.993 9.852 1.00 91.56 85 LEU A C 1
ATOM 636 O O . LEU A 1 85 ? -18.151 7.891 9.748 1.00 91.56 85 LEU A O 1
ATOM 640 N N . TYR A 1 86 ? -16.432 6.737 8.887 1.00 93.81 86 TYR A N 1
ATOM 641 C CA . TYR A 1 86 ? -16.384 7.408 7.596 1.00 93.81 86 TYR A CA 1
ATOM 642 C C . TYR A 1 86 ? -15.640 6.538 6.583 1.00 93.81 86 TYR A C 1
ATOM 644 O O . TYR A 1 86 ? -14.651 5.895 6.933 1.00 93.81 86 TYR A O 1
ATOM 652 N N . HIS A 1 87 ? -16.054 6.577 5.318 1.00 94.06 87 HIS A N 1
ATOM 653 C CA . HIS A 1 87 ? -15.302 5.993 4.213 1.00 94.06 87 HIS A CA 1
ATOM 654 C C . HIS A 1 87 ? -15.555 6.760 2.907 1.00 94.06 87 HIS A C 1
ATOM 656 O O . HIS A 1 87 ? -16.647 7.277 2.668 1.00 94.06 87 HIS A O 1
ATOM 662 N N . SER A 1 88 ? -14.543 6.834 2.044 1.00 93.19 88 SER A N 1
ATOM 663 C CA . SER A 1 88 ? -14.638 7.433 0.711 1.00 93.19 88 SER A CA 1
ATOM 664 C C . SER A 1 88 ? -13.821 6.627 -0.293 1.00 93.19 88 SER A C 1
ATOM 666 O O . SER A 1 88 ? -12.587 6.649 -0.276 1.00 93.19 88 SER A O 1
ATOM 668 N N . ILE A 1 89 ? -14.531 5.906 -1.161 1.00 91.06 89 ILE A N 1
ATOM 669 C CA . ILE A 1 89 ? -13.942 5.027 -2.172 1.00 91.06 89 ILE A CA 1
ATOM 670 C C . ILE A 1 89 ? -13.603 5.841 -3.421 1.00 91.06 89 ILE A C 1
ATOM 672 O O . ILE A 1 89 ? -14.457 6.509 -4.003 1.00 91.06 89 ILE A O 1
ATOM 676 N N . HIS A 1 90 ? -12.357 5.723 -3.856 1.00 88.25 90 HIS A N 1
ATOM 677 C CA . HIS A 1 90 ? -11.835 6.236 -5.109 1.00 88.25 90 HIS A CA 1
ATOM 678 C C . HIS A 1 90 ? -11.585 5.044 -6.027 1.00 88.25 90 HIS A C 1
ATOM 680 O O . HIS A 1 90 ? -10.888 4.096 -5.666 1.00 88.25 90 HIS A O 1
ATOM 686 N N . ARG A 1 91 ? -12.207 5.076 -7.205 1.00 85.12 91 ARG A N 1
ATOM 687 C CA . ARG A 1 91 ? -12.116 3.982 -8.173 1.00 85.12 91 ARG A CA 1
ATOM 688 C C . ARG A 1 91 ? -10.720 3.910 -8.775 1.00 85.12 91 ARG A C 1
ATOM 690 O O . ARG A 1 91 ? -10.073 4.943 -8.938 1.00 85.12 91 ARG A O 1
ATOM 697 N N . ASN A 1 92 ? -10.334 2.703 -9.179 1.00 82.81 92 ASN A N 1
ATOM 698 C CA . ASN A 1 92 ? -9.158 2.508 -10.010 1.00 82.81 92 ASN A CA 1
ATOM 699 C C . ASN A 1 92 ? -9.307 3.324 -11.310 1.00 82.81 92 ASN A C 1
ATOM 701 O O . ASN A 1 92 ? -10.343 3.252 -11.978 1.00 82.81 92 ASN A O 1
ATOM 705 N N . THR A 1 93 ? -8.295 4.127 -11.629 1.00 81.44 93 THR A N 1
ATOM 706 C CA . THR A 1 93 ? -8.219 4.935 -12.858 1.00 81.44 93 THR A CA 1
ATOM 707 C C . THR A 1 93 ? -7.117 4.464 -13.806 1.00 81.44 93 THR A C 1
ATOM 709 O O . THR A 1 93 ? -6.967 5.039 -14.880 1.00 81.44 93 THR A O 1
ATOM 712 N N . PHE A 1 94 ? -6.387 3.405 -13.443 1.00 79.56 94 PHE A N 1
ATOM 713 C CA . PHE A 1 94 ? -5.398 2.752 -14.286 1.00 79.56 94 PHE A CA 1
ATOM 714 C C . PHE A 1 94 ? -6.131 2.011 -15.402 1.00 79.56 94 PHE A C 1
ATOM 716 O O . PHE A 1 94 ? -6.888 1.072 -15.150 1.00 79.56 94 PHE A O 1
ATOM 723 N N . GLN A 1 95 ? -5.933 2.464 -16.637 1.00 75.62 95 GLN A N 1
ATOM 724 C CA . GLN A 1 95 ? -6.598 1.893 -17.808 1.00 75.62 95 GLN A CA 1
ATOM 725 C C . GLN A 1 95 ? -5.729 0.824 -18.463 1.00 75.62 95 GLN A C 1
ATOM 727 O O . GLN A 1 95 ? -6.169 -0.309 -18.652 1.00 75.62 95 GLN A O 1
ATOM 732 N N . SER A 1 96 ? -4.484 1.174 -18.786 1.00 80.06 96 SER A N 1
ATOM 733 C CA . SER A 1 96 ? -3.546 0.285 -19.457 1.00 80.06 96 SER A CA 1
ATOM 734 C C . SER A 1 96 ? -2.100 0.753 -19.274 1.00 80.06 96 SER A C 1
ATOM 736 O O . SER A 1 96 ? -1.828 1.924 -19.013 1.00 80.06 96 SER A O 1
ATOM 738 N N . PHE A 1 97 ? -1.149 -0.157 -19.493 1.00 79.31 97 PHE A N 1
ATOM 739 C CA . PHE A 1 97 ? 0.272 0.193 -19.574 1.00 79.31 97 PHE A CA 1
ATOM 740 C C . PHE A 1 97 ? 0.599 1.088 -20.784 1.00 79.31 97 PHE A C 1
ATOM 742 O O . PHE A 1 97 ? 1.603 1.796 -20.784 1.00 79.31 97 PHE A O 1
ATOM 749 N N . GLU A 1 98 ? -0.225 1.076 -21.831 1.00 79.12 98 GLU A N 1
ATOM 750 C CA . GLU A 1 98 ? -0.027 1.903 -23.027 1.00 79.12 98 GLU A CA 1
ATOM 751 C C . GLU A 1 98 ? -0.340 3.375 -22.738 1.00 79.12 98 GLU A C 1
ATOM 753 O O . GLU A 1 98 ? 0.453 4.253 -23.101 1.00 79.12 98 GLU A O 1
ATOM 758 N N . ASP A 1 99 ? -1.439 3.618 -22.019 1.00 76.31 99 ASP A N 1
ATOM 759 C CA . ASP A 1 99 ? -1.825 4.934 -21.507 1.00 76.31 99 ASP A CA 1
ATOM 760 C C . ASP A 1 99 ? -0.813 5.423 -20.472 1.00 76.31 99 ASP A C 1
ATOM 762 O O . ASP A 1 99 ? -0.328 6.547 -20.568 1.00 76.31 99 ASP A O 1
ATOM 766 N N . GLU A 1 100 ? -0.381 4.547 -19.562 1.00 79.62 100 GLU A N 1
ATOM 767 C CA . GLU A 1 100 ? 0.667 4.851 -18.585 1.00 79.62 100 GLU A CA 1
ATOM 768 C C . GLU A 1 100 ? 1.970 5.280 -19.278 1.00 79.62 100 GLU A C 1
ATOM 770 O O . GLU A 1 100 ? 2.597 6.279 -18.924 1.00 79.62 100 GLU A O 1
ATOM 775 N N . ALA A 1 101 ? 2.375 4.575 -20.339 1.00 78.38 101 ALA A N 1
ATOM 776 C CA . ALA A 1 101 ? 3.545 4.960 -21.115 1.00 78.38 101 ALA A CA 1
ATOM 777 C C . ALA A 1 101 ? 3.361 6.329 -21.790 1.00 78.38 101 ALA A C 1
ATOM 779 O O . ALA A 1 101 ? 4.359 7.018 -22.025 1.00 78.38 101 ALA A O 1
ATOM 780 N N . GLN A 1 102 ? 2.130 6.709 -22.150 1.00 77.50 102 GLN A N 1
ATOM 781 C CA . GLN A 1 102 ? 1.799 8.023 -22.703 1.00 77.50 102 GLN A CA 1
ATOM 782 C C . GLN A 1 102 ? 1.842 9.112 -21.624 1.00 77.50 102 GLN A C 1
ATOM 784 O O . GLN A 1 102 ? 2.529 10.109 -21.827 1.00 77.50 102 GLN A O 1
ATOM 789 N N . GLU A 1 103 ? 1.254 8.893 -20.451 1.00 76.62 103 GLU A N 1
ATOM 790 C CA . GLU A 1 103 ? 1.337 9.821 -19.314 1.00 76.62 103 GLU A CA 1
ATOM 791 C C . GLU A 1 103 ? 2.786 10.050 -18.855 1.00 76.62 103 GLU A C 1
ATOM 793 O O . GLU A 1 103 ? 3.224 11.185 -18.646 1.00 76.62 103 GLU A O 1
ATOM 798 N N . ILE A 1 104 ? 3.597 8.986 -18.815 1.00 78.25 104 ILE A N 1
ATOM 799 C CA . ILE A 1 104 ? 5.039 9.063 -18.539 1.00 78.25 104 ILE A CA 1
ATOM 800 C C . ILE A 1 104 ? 5.771 9.939 -19.570 1.00 78.25 104 ILE A C 1
ATOM 802 O O . ILE A 1 104 ? 6.738 10.632 -19.221 1.00 78.25 104 ILE A O 1
ATOM 806 N N . ARG A 1 105 ? 5.355 9.909 -20.845 1.00 73.75 105 ARG A N 1
ATOM 807 C CA . ARG A 1 105 ? 5.901 10.801 -21.885 1.00 73.75 105 ARG A CA 1
ATOM 808 C C . ARG A 1 105 ? 5.466 12.244 -21.646 1.00 73.75 105 ARG A C 1
ATOM 810 O O . ARG A 1 105 ? 6.304 13.140 -21.752 1.00 73.75 105 ARG A O 1
ATOM 817 N N . ASP A 1 106 ? 4.215 12.439 -21.253 1.00 72.31 106 ASP A N 1
ATOM 818 C CA . ASP A 1 106 ? 3.593 13.751 -21.066 1.00 72.31 106 ASP A CA 1
ATOM 819 C C . ASP A 1 106 ? 3.945 14.396 -19.708 1.00 72.31 106 ASP A C 1
ATOM 821 O O . ASP A 1 106 ? 3.658 15.569 -19.476 1.00 72.31 106 ASP A O 1
ATOM 825 N N . SER A 1 107 ? 4.672 13.677 -18.840 1.00 65.94 107 SER A N 1
ATOM 826 C CA . SER A 1 107 ? 5.136 14.139 -17.521 1.00 65.94 107 SER A CA 1
ATOM 827 C C . SER A 1 107 ? 4.001 14.578 -16.585 1.00 65.94 107 SER A C 1
ATOM 829 O O . SER A 1 107 ? 4.207 15.430 -15.717 1.00 65.9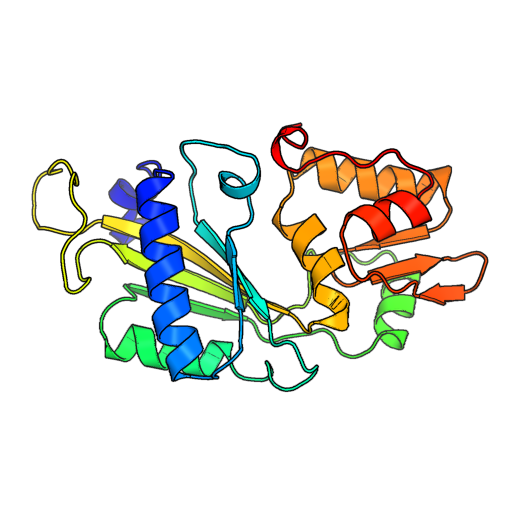4 107 SER A O 1
ATOM 831 N N . THR A 1 108 ? 2.815 13.990 -16.739 1.00 58.06 108 THR A N 1
ATOM 832 C CA . THR A 1 108 ? 1.676 14.185 -15.837 1.00 58.06 108 THR A CA 1
ATOM 833 C C . THR A 1 108 ? 1.865 13.348 -14.571 1.00 58.06 108 THR A C 1
ATOM 835 O O . THR A 1 108 ? 2.347 12.221 -14.631 1.00 58.06 108 THR A O 1
ATOM 838 N N . THR A 1 109 ? 1.557 13.907 -13.395 1.00 53.09 109 THR A N 1
ATOM 839 C CA . THR A 1 109 ? 1.824 13.243 -12.106 1.00 53.09 109 THR A CA 1
ATOM 840 C C . THR A 1 109 ? 0.540 12.979 -11.321 1.00 53.09 109 THR A C 1
ATOM 842 O O . THR A 1 109 ? -0.011 13.900 -10.715 1.00 53.09 109 THR A O 1
ATOM 845 N N . SER A 1 110 ? 0.108 11.719 -11.275 1.00 55.25 110 SER A N 1
ATOM 846 C CA . SER A 1 110 ? -0.753 11.174 -10.215 1.00 55.25 110 SER A CA 1
ATOM 847 C C . SER A 1 110 ? 0.115 10.399 -9.210 1.00 55.25 110 SER A C 1
ATOM 849 O O . SER A 1 110 ? 1.157 9.867 -9.593 1.00 55.25 110 SER A O 1
ATOM 851 N N . MET A 1 111 ? -0.256 10.359 -7.922 1.00 59.28 111 MET A N 1
ATOM 852 C CA . MET A 1 111 ? 0.490 9.568 -6.917 1.00 59.28 111 MET A CA 1
ATOM 853 C C . MET A 1 111 ? 0.391 8.066 -7.213 1.00 59.28 111 MET A C 1
ATOM 855 O O . MET A 1 111 ? 1.406 7.366 -7.258 1.00 59.28 111 MET A O 1
ATOM 859 N N . ASP A 1 112 ? -0.839 7.614 -7.446 1.00 74.62 112 ASP A N 1
ATOM 860 C CA . ASP A 1 112 ? -1.222 6.295 -7.929 1.00 74.62 112 ASP A CA 1
ATOM 861 C C . ASP A 1 112 ? -2.682 6.343 -8.416 1.00 74.62 112 ASP A C 1
ATOM 863 O O . ASP A 1 112 ? -3.465 7.237 -8.068 1.00 74.62 112 ASP A O 1
ATOM 867 N N . HIS A 1 113 ? -3.025 5.373 -9.249 1.00 84.19 113 HIS A N 1
ATOM 868 C CA . HIS A 1 113 ? -4.322 5.182 -9.875 1.00 84.19 113 HIS A CA 1
ATOM 869 C C . HIS A 1 113 ? -5.090 3.994 -9.287 1.00 84.19 113 HIS A C 1
ATOM 871 O O . HIS A 1 113 ? -6.129 3.640 -9.836 1.00 84.19 113 HIS A O 1
ATOM 877 N N . PHE A 1 114 ? -4.605 3.372 -8.206 1.00 88.50 114 PHE A N 1
ATOM 878 C CA . PHE A 1 114 ? -5.212 2.174 -7.625 1.00 88.50 114 PHE A CA 1
ATOM 879 C C . PHE A 1 114 ? -6.613 2.437 -7.058 1.00 88.50 114 PHE A C 1
ATOM 881 O O . PHE A 1 114 ? -6.993 3.572 -6.755 1.00 88.50 114 PHE A O 1
ATOM 888 N N . GLU A 1 115 ? -7.395 1.365 -6.894 1.00 90.00 115 GLU A N 1
ATOM 889 C CA . GLU A 1 115 ? -8.633 1.451 -6.120 1.00 90.00 115 GLU A CA 1
ATOM 890 C C . GLU A 1 115 ? -8.269 1.682 -4.650 1.00 90.00 115 GLU A C 1
ATOM 892 O O . GLU A 1 115 ? -7.516 0.901 -4.066 1.00 90.00 115 GLU A O 1
ATOM 897 N N . ARG A 1 116 ? -8.791 2.751 -4.045 1.00 93.69 116 ARG A N 1
ATOM 898 C CA . ARG A 1 116 ? -8.423 3.129 -2.677 1.00 93.69 11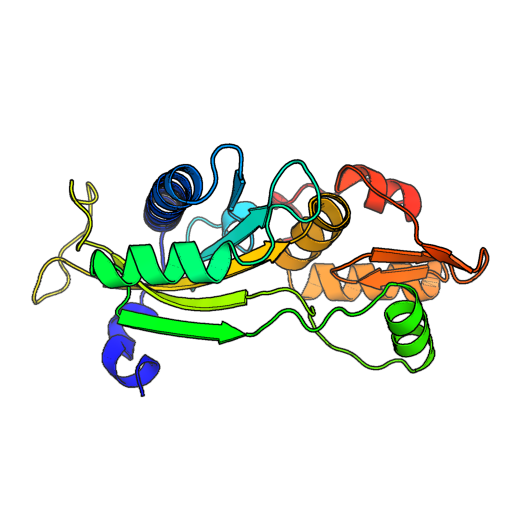6 ARG A CA 1
ATOM 899 C C . ARG A 1 116 ? -9.591 3.666 -1.873 1.00 93.69 116 ARG A C 1
ATOM 901 O O . ARG A 1 116 ? -10.530 4.244 -2.418 1.00 93.69 116 ARG A O 1
ATOM 908 N N . CYS A 1 117 ? -9.535 3.502 -0.561 1.00 94.56 117 CYS A N 1
ATOM 909 C CA . CYS A 1 117 ? -10.536 4.007 0.360 1.00 94.56 117 CYS A CA 1
ATOM 910 C C . CYS A 1 117 ? -9.861 4.754 1.503 1.00 94.56 117 CYS A C 1
ATOM 912 O O . CYS A 1 117 ? -9.130 4.156 2.286 1.00 94.56 117 CYS A O 1
ATOM 914 N N . PHE A 1 118 ? -10.181 6.043 1.622 1.00 94.00 118 PHE A N 1
ATOM 915 C CA . PHE A 1 118 ? -9.837 6.841 2.795 1.00 94.00 118 PHE A CA 1
ATOM 916 C C . PHE A 1 118 ? -10.940 6.677 3.830 1.00 94.00 118 PHE A C 1
ATOM 918 O O . PHE A 1 118 ? -12.106 6.972 3.539 1.00 94.00 118 PHE A O 1
ATOM 925 N N . SER A 1 119 ? -10.596 6.211 5.024 1.00 95.12 119 SER A N 1
ATOM 926 C CA . SER A 1 119 ? -11.593 5.858 6.030 1.00 95.12 119 SER A CA 1
ATOM 927 C C . SER A 1 119 ? -11.188 6.234 7.449 1.00 95.12 119 SER A C 1
ATOM 929 O O . SER A 1 119 ? -10.032 6.543 7.737 1.00 95.12 119 SER A O 1
ATOM 931 N N . ILE A 1 120 ? -12.182 6.261 8.333 1.00 94.88 120 ILE A N 1
ATOM 932 C CA . ILE A 1 120 ? -12.007 6.450 9.770 1.00 94.88 120 ILE A CA 1
ATOM 933 C C . ILE A 1 120 ? -12.645 5.248 10.462 1.00 94.88 120 ILE A C 1
ATOM 935 O O . ILE A 1 120 ? -13.851 5.031 10.336 1.00 94.88 120 ILE A O 1
ATOM 939 N N . PHE A 1 121 ? -11.836 4.481 11.182 1.00 93.00 121 PHE A N 1
ATOM 940 C CA . PHE A 1 121 ? -12.239 3.298 11.934 1.00 93.00 121 PHE A CA 1
ATOM 941 C C . PHE A 1 121 ? -12.617 3.667 13.375 1.00 93.00 121 PHE A C 1
ATOM 943 O O . PHE A 1 121 ? -11.976 4.527 13.978 1.00 93.00 121 PHE A O 1
ATOM 950 N N . CYS A 1 122 ? -13.613 2.979 13.940 1.00 88.88 122 CYS A N 1
ATOM 951 C CA . CYS A 1 122 ? -13.917 2.976 15.374 1.00 88.88 122 CYS A CA 1
ATOM 952 C C . CYS A 1 122 ? -13.084 1.897 16.091 1.00 88.88 122 CYS A C 1
ATOM 954 O O . CYS A 1 122 ? -13.512 0.748 16.234 1.00 88.88 122 CYS A O 1
ATOM 956 N N . LEU A 1 123 ? -11.891 2.251 16.565 1.00 81.75 123 LEU A N 1
ATOM 957 C CA . LEU A 1 123 ? -11.021 1.357 17.326 1.00 81.75 123 LEU A CA 1
ATOM 958 C C . LEU A 1 123 ? -11.568 1.170 18.748 1.00 81.75 123 LEU A C 1
ATOM 960 O O . LEU A 1 123 ? -11.517 2.096 19.543 1.00 81.75 123 LEU A O 1
ATOM 964 N N . GLY A 1 124 ? -12.086 -0.012 19.087 1.00 72.31 124 GLY A N 1
ATOM 965 C CA . GLY A 1 124 ? -12.743 -0.282 20.384 1.00 72.31 124 GLY A CA 1
ATOM 966 C C . GLY A 1 124 ? -14.216 -0.682 20.263 1.00 72.31 124 GLY A C 1
ATOM 967 O O . GLY A 1 124 ? -14.762 -1.295 21.176 1.00 72.31 124 GLY A O 1
ATOM 968 N N . CYS A 1 125 ? -14.815 -0.473 19.086 1.00 64.00 125 CYS A N 1
ATOM 969 C CA . CYS A 1 12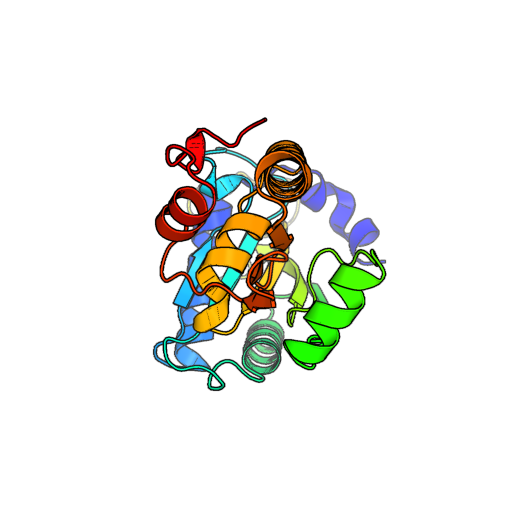5 ? -16.049 -1.142 18.664 1.00 64.00 125 CYS A CA 1
ATOM 970 C C . CYS A 1 125 ? -15.817 -2.628 18.280 1.00 64.00 125 CYS A C 1
ATOM 972 O O . CYS A 1 125 ? -16.746 -3.318 17.863 1.00 64.00 125 CYS A O 1
ATOM 974 N N . PHE A 1 126 ? -14.578 -3.128 18.373 1.00 62.94 126 PHE A N 1
ATOM 975 C CA . PHE A 1 126 ? -14.200 -4.465 17.913 1.00 62.94 126 PHE A CA 1
ATOM 976 C C . PHE A 1 126 ? -14.560 -5.547 18.943 1.00 62.94 126 PHE A C 1
ATOM 978 O O . PHE A 1 126 ? -14.294 -5.366 20.138 1.00 62.94 126 PHE A O 1
ATOM 985 N N . PRO A 1 127 ? -15.118 -6.695 18.518 1.00 52.94 127 PRO A N 1
ATOM 986 C CA . PRO A 1 127 ? -15.366 -7.808 19.425 1.00 52.94 127 PRO A CA 1
ATOM 987 C C . PRO A 1 127 ? -14.039 -8.303 20.020 1.00 52.94 127 PRO A C 1
ATOM 989 O O . PRO A 1 127 ? -13.166 -8.770 19.299 1.00 52.94 127 PRO A O 1
ATOM 992 N N . GLY A 1 128 ? -13.891 -8.180 21.344 1.00 53.72 128 GLY A N 1
ATOM 993 C CA . GLY A 1 128 ? -12.713 -8.633 22.097 1.00 53.72 128 GLY A CA 1
ATOM 994 C C . GLY A 1 128 ? -11.934 -7.534 22.824 1.00 53.72 128 GLY A C 1
ATOM 995 O O . GLY A 1 128 ? -11.207 -7.856 23.760 1.00 53.72 128 GLY A O 1
ATOM 996 N N . GLY A 1 129 ? -12.136 -6.255 22.476 1.00 52.41 129 GLY A N 1
ATOM 997 C CA . GLY A 1 129 ? -11.378 -5.133 23.046 1.00 52.41 129 GLY A CA 1
ATOM 998 C C . GLY A 1 129 ? -9.873 -5.199 22.736 1.00 52.41 129 GLY A C 1
ATOM 999 O O . GLY A 1 129 ? -9.326 -6.250 22.415 1.00 52.41 129 GLY A O 1
ATOM 1000 N N . ILE A 1 130 ? -9.172 -4.068 22.820 1.00 53.69 130 ILE A N 1
ATOM 1001 C CA . ILE A 1 130 ? -7.705 -4.051 22.716 1.00 53.69 130 ILE A CA 1
ATOM 1002 C C . ILE A 1 130 ? -7.126 -3.996 24.133 1.00 53.69 130 ILE A C 1
ATOM 1004 O O . ILE A 1 130 ? -7.436 -3.051 24.869 1.00 53.69 130 ILE A O 1
ATOM 1008 N N . PRO A 1 131 ? -6.287 -4.965 24.548 1.00 41.59 131 PRO A N 1
ATOM 1009 C CA . PRO A 1 131 ? -5.603 -4.895 25.831 1.00 41.59 131 PRO A CA 1
ATOM 1010 C C . PRO A 1 131 ? -4.702 -3.652 25.871 1.00 41.59 131 PRO A C 1
ATOM 1012 O O . PRO A 1 131 ? -3.763 -3.541 25.089 1.00 41.59 131 PRO A O 1
ATOM 1015 N N . GLY A 1 132 ? -4.982 -2.716 26.784 1.00 48.34 132 GLY A N 1
ATOM 1016 C CA . GLY A 1 132 ? -4.117 -1.557 27.042 1.00 48.34 132 GLY A CA 1
ATOM 1017 C C . GLY A 1 132 ? -4.588 -0.201 26.505 1.00 48.34 132 GLY A C 1
ATOM 1018 O O . GLY A 1 132 ? -3.817 0.753 26.583 1.00 48.34 132 GLY A O 1
ATOM 1019 N N . SER A 1 133 ? -5.827 -0.065 26.012 1.00 46.91 133 SER A N 1
ATOM 1020 C CA . SER A 1 133 ? -6.399 1.260 25.721 1.00 46.91 133 SER A CA 1
ATOM 1021 C C . SER A 1 133 ? -6.572 2.051 27.026 1.00 46.91 133 SER A C 1
ATOM 1023 O O . SER A 1 133 ? -7.438 1.752 27.851 1.00 46.91 133 SER A O 1
ATOM 1025 N N . VAL A 1 134 ? -5.684 3.019 27.260 1.00 43.75 134 VAL A N 1
ATOM 1026 C CA . VAL A 1 134 ? -5.769 3.934 28.401 1.00 43.75 134 VAL A CA 1
ATOM 1027 C C . VAL A 1 134 ? -6.887 4.932 28.117 1.00 43.75 134 VAL A C 1
ATOM 1029 O O . VAL A 1 134 ? -6.811 5.701 27.163 1.00 43.75 134 VAL A O 1
ATOM 1032 N N . SER A 1 135 ? -7.921 4.892 28.960 1.00 44.53 135 SER A N 1
ATOM 1033 C CA . SER A 1 135 ? -9.101 5.757 28.933 1.00 44.53 135 SER A CA 1
ATOM 1034 C C . SER A 1 135 ? -8.757 7.247 28.824 1.00 44.53 135 SER A C 1
ATOM 1036 O O . SER A 1 135 ? -8.437 7.893 29.823 1.00 44.53 135 SER A O 1
ATOM 1038 N N . GLY A 1 136 ? -8.931 7.806 27.627 1.00 40.09 136 GLY A N 1
ATOM 1039 C CA . GLY A 1 136 ? -9.368 9.188 27.452 1.00 40.09 136 GLY A CA 1
ATOM 1040 C C . GLY A 1 136 ? -10.857 9.284 27.790 1.00 40.09 136 GLY A C 1
ATOM 1041 O O . GLY A 1 136 ? -11.639 8.374 27.523 1.00 40.09 136 GLY A O 1
ATOM 1042 N N . THR A 1 137 ? -11.246 10.338 28.490 1.00 45.72 137 THR A N 1
ATOM 1043 C CA . THR A 1 137 ? -12.566 10.507 29.101 1.00 45.72 137 THR A CA 1
ATOM 1044 C C . THR A 1 137 ? -13.707 10.505 28.074 1.00 45.72 137 THR A C 1
ATOM 1046 O O . THR A 1 137 ? -13.715 11.323 27.165 1.00 45.72 137 THR A O 1
ATOM 1049 N N . THR A 1 138 ? -14.707 9.645 28.324 1.00 43.88 138 THR A N 1
ATOM 1050 C CA . THR A 1 138 ? -15.973 9.402 27.588 1.00 43.88 138 THR A CA 1
ATOM 1051 C C . THR A 1 138 ? -15.951 8.365 26.445 1.00 43.88 138 THR A C 1
ATOM 1053 O O . THR A 1 138 ? -16.154 8.681 25.287 1.00 43.88 138 THR A O 1
ATOM 1056 N N . GLY A 1 139 ? -15.867 7.077 26.817 1.00 51.69 139 GLY A N 1
ATOM 1057 C CA . GLY A 1 139 ? -16.573 5.994 26.104 1.00 51.69 139 GLY A CA 1
ATOM 1058 C C . GLY A 1 139 ? -15.787 5.157 25.084 1.00 51.69 139 GLY A C 1
ATOM 1059 O O . GLY A 1 139 ? -15.975 5.325 23.895 1.00 51.69 139 GLY A O 1
ATOM 1060 N N . SER A 1 140 ? -15.024 4.173 25.578 1.00 71.38 140 SER A N 1
ATOM 1061 C CA . SER A 1 140 ? -14.650 2.862 24.983 1.00 71.38 140 SER A CA 1
ATOM 1062 C C . SER A 1 140 ? -14.035 2.743 23.575 1.00 71.38 140 SER A C 1
ATOM 1064 O O . SER A 1 140 ? -13.665 1.621 23.216 1.00 71.38 140 SER A O 1
ATOM 1066 N N . TRP A 1 141 ? -13.899 3.805 22.785 1.00 79.50 141 TRP A N 1
ATOM 1067 C CA . TRP A 1 141 ? -13.345 3.714 21.434 1.00 79.50 141 TRP A CA 1
ATOM 1068 C C . TRP A 1 141 ? -12.587 4.977 20.999 1.00 79.50 141 TRP A C 1
ATOM 1070 O O . TRP A 1 141 ? -12.753 6.038 21.589 1.00 79.50 141 TRP A O 1
ATOM 1080 N N . LYS A 1 142 ? -11.730 4.832 19.982 1.00 88.19 142 LYS A N 1
ATOM 1081 C CA . LYS A 1 142 ? -10.867 5.862 19.385 1.00 88.19 142 LYS A CA 1
ATOM 1082 C C . LYS A 1 142 ? -11.063 5.883 17.871 1.00 88.19 142 LYS A C 1
ATOM 1084 O O . LYS A 1 142 ? -11.028 4.832 17.231 1.00 88.19 142 LYS A O 1
ATOM 1089 N N . ALA A 1 143 ? -11.233 7.057 17.274 1.00 91.75 143 ALA A N 1
ATOM 1090 C CA . ALA A 1 143 ? -11.226 7.196 15.820 1.00 91.75 143 ALA A CA 1
ATOM 1091 C C . ALA A 1 143 ? -9.798 7.080 15.251 1.00 91.75 143 ALA A C 1
ATOM 1093 O O . ALA A 1 143 ? -8.891 7.787 15.687 1.00 91.75 143 ALA A O 1
ATOM 1094 N N . VAL 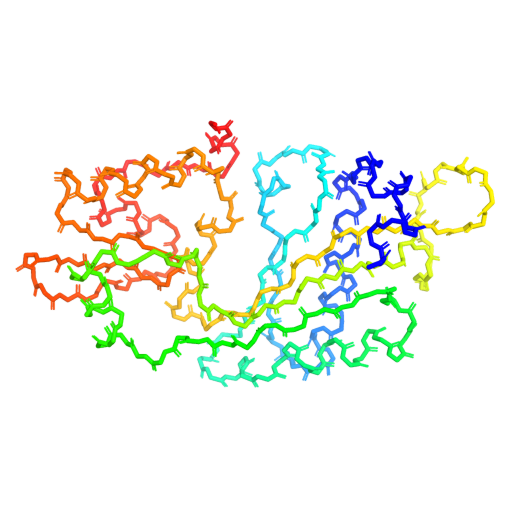A 1 144 ? -9.589 6.227 14.245 1.00 94.12 144 VAL A N 1
ATOM 1095 C CA . VAL A 1 144 ? -8.278 6.045 13.590 1.00 94.12 144 VAL A CA 1
ATOM 1096 C C . VAL A 1 144 ? -8.411 6.182 12.079 1.00 94.12 144 VAL A C 1
ATOM 1098 O O . VAL A 1 144 ? -9.282 5.552 11.484 1.00 94.12 144 VAL A O 1
ATOM 1101 N N . ARG A 1 145 ? -7.552 6.988 11.437 1.00 95.88 145 ARG A N 1
ATOM 1102 C CA . ARG A 1 145 ? -7.489 7.029 9.967 1.00 95.88 145 ARG A CA 1
ATOM 1103 C C . ARG A 1 145 ? -6.841 5.759 9.434 1.00 95.88 145 ARG A C 1
ATOM 1105 O O . ARG A 1 145 ? -5.768 5.372 9.896 1.00 95.88 145 ARG A O 1
ATOM 1112 N N . VAL A 1 146 ? -7.498 5.147 8.458 1.00 96.88 146 VAL A N 1
ATOM 1113 C CA . VAL A 1 146 ? -7.016 3.943 7.787 1.00 96.88 146 VAL A CA 1
ATOM 1114 C C . VAL A 1 146 ? -7.209 4.113 6.288 1.00 96.88 146 VAL A C 1
ATOM 1116 O O . VAL A 1 146 ? -8.319 4.413 5.827 1.00 96.88 146 VAL A O 1
ATOM 1119 N N . ASP A 1 147 ? -6.136 3.883 5.549 1.00 97.06 147 ASP A N 1
ATOM 1120 C CA . ASP A 1 147 ? -6.107 3.956 4.099 1.00 97.06 147 ASP A CA 1
ATOM 1121 C C . ASP A 1 147 ? -5.972 2.534 3.557 1.00 97.06 147 ASP A C 1
ATOM 1123 O O . ASP A 1 147 ? -5.020 1.814 3.857 1.00 97.06 147 ASP A O 1
ATOM 1127 N N . LEU A 1 148 ? -6.976 2.101 2.794 1.00 97.44 148 LEU A N 1
ATOM 1128 C CA . LEU A 1 148 ? -6.996 0.786 2.157 1.00 97.44 148 LEU A CA 1
ATOM 1129 C C . LEU A 1 148 ? -6.748 0.952 0.667 1.00 97.44 148 LEU A C 1
ATOM 1131 O O . LEU A 1 148 ? -7.430 1.748 0.020 1.00 97.44 148 LEU A O 1
ATOM 1135 N N . VAL A 1 149 ? -5.832 0.169 0.115 1.00 96.94 149 VAL A N 1
ATOM 1136 C CA . VAL A 1 149 ? -5.451 0.245 -1.298 1.00 96.94 149 VAL A CA 1
ATOM 1137 C C . VAL A 1 149 ? -5.436 -1.156 -1.877 1.00 96.94 149 VAL A C 1
ATOM 1139 O O . VAL A 1 149 ? -4.780 -2.039 -1.334 1.00 96.94 149 VAL A O 1
ATOM 1142 N N . VAL A 1 150 ? -6.154 -1.372 -2.976 1.00 96.88 150 VAL A N 1
ATOM 1143 C CA . VAL A 1 150 ? -6.177 -2.655 -3.683 1.00 96.88 150 VAL A CA 1
ATOM 1144 C C . VAL A 1 150 ? -5.295 -2.570 -4.920 1.00 96.88 150 VAL A C 1
ATOM 1146 O O . VAL A 1 150 ? -5.456 -1.673 -5.750 1.00 96.88 150 VAL A O 1
ATOM 1149 N N . THR A 1 151 ? -4.382 -3.528 -5.055 1.00 95.50 151 THR A N 1
ATOM 1150 C CA . THR A 1 151 ? -3.440 -3.608 -6.173 1.00 95.50 151 THR A CA 1
ATOM 1151 C C . THR A 1 151 ? -3.418 -5.015 -6.792 1.00 95.50 151 THR A C 1
ATOM 1153 O O . THR A 1 151 ? -3.464 -6.004 -6.048 1.00 95.50 151 THR A O 1
ATOM 1156 N N . PRO A 1 152 ? -3.337 -5.139 -8.133 1.00 95.56 152 PRO A N 1
ATOM 1157 C CA . PRO A 1 152 ? -3.047 -6.411 -8.797 1.00 95.56 152 PRO A CA 1
ATOM 1158 C C . PRO A 1 152 ? -1.709 -6.991 -8.322 1.00 95.56 152 PRO A C 1
ATOM 1160 O O . PRO A 1 152 ? -0.772 -6.239 -8.039 1.00 95.56 152 PRO A O 1
ATOM 1163 N N . CYS A 1 153 ? -1.568 -8.318 -8.263 1.00 95.94 153 CYS A N 1
ATOM 1164 C CA . CYS A 1 153 ? -0.326 -8.924 -7.770 1.00 95.94 153 CYS A CA 1
ATOM 1165 C C . CYS A 1 153 ? 0.874 -8.639 -8.677 1.00 95.94 153 CYS A C 1
ATOM 1167 O O . CYS A 1 153 ? 1.985 -8.481 -8.173 1.00 95.94 153 CYS A O 1
ATOM 1169 N N . SER A 1 154 ? 0.659 -8.464 -9.984 1.00 95.19 154 SER A N 1
ATOM 1170 C CA . SER A 1 154 ? 1.715 -8.050 -10.919 1.00 95.19 154 SER A CA 1
ATOM 1171 C C . SER A 1 154 ? 2.276 -6.650 -10.652 1.00 95.19 154 SER A C 1
ATOM 1173 O O . SER A 1 154 ? 3.416 -6.370 -11.021 1.00 95.19 154 SER A O 1
ATOM 1175 N N . GLN A 1 155 ? 1.505 -5.774 -9.999 1.00 95.69 155 GLN A N 1
ATOM 1176 C CA . GLN A 1 155 ? 1.922 -4.415 -9.634 1.00 95.69 155 GLN A CA 1
ATOM 1177 C C . GLN A 1 155 ? 2.294 -4.290 -8.150 1.00 95.69 155 GLN A C 1
ATOM 1179 O O . GLN A 1 155 ? 2.799 -3.249 -7.723 1.00 95.69 155 GLN A O 1
ATOM 1184 N N . PHE A 1 156 ? 2.072 -5.343 -7.356 1.00 97.50 156 PHE A N 1
ATOM 1185 C CA . PHE A 1 156 ? 2.214 -5.306 -5.904 1.00 97.50 156 PHE A CA 1
ATOM 1186 C C . PHE A 1 156 ? 3.598 -4.838 -5.430 1.00 97.50 156 PHE A C 1
ATOM 1188 O O . PHE A 1 156 ? 3.626 -3.992 -4.541 1.00 97.50 156 PHE A O 1
ATOM 1195 N N . PRO A 1 157 ? 4.741 -5.269 -6.001 1.00 98.06 157 PRO A N 1
ATOM 1196 C CA . PRO A 1 157 ? 6.046 -4.786 -5.540 1.00 98.06 157 PRO A CA 1
ATOM 1197 C C . PRO A 1 157 ? 6.259 -3.281 -5.744 1.00 98.06 157 PRO A C 1
ATOM 1199 O O . PRO A 1 157 ? 6.846 -2.622 -4.886 1.00 98.06 157 PRO A O 1
ATOM 1202 N N . PHE A 1 158 ? 5.744 -2.716 -6.841 1.00 96.94 158 PHE A N 1
ATOM 1203 C CA . PHE A 1 158 ? 5.814 -1.276 -7.111 1.00 96.94 158 PHE A CA 1
ATOM 1204 C C . PHE A 1 158 ? 4.899 -0.491 -6.170 1.00 96.94 158 PHE A C 1
ATOM 1206 O O . PHE A 1 158 ? 5.299 0.541 -5.625 1.00 96.94 158 PHE A O 1
ATOM 1213 N N . ALA A 1 159 ? 3.696 -1.017 -5.924 1.00 96.69 159 ALA A N 1
ATOM 1214 C CA . ALA A 1 159 ? 2.762 -0.440 -4.969 1.00 96.69 159 ALA A CA 1
ATOM 1215 C C . ALA A 1 159 ? 3.344 -0.483 -3.552 1.00 96.69 159 ALA A C 1
ATOM 1217 O O . ALA A 1 159 ? 3.312 0.520 -2.845 1.00 96.69 159 ALA A O 1
ATOM 1218 N N . LEU A 1 160 ? 3.929 -1.617 -3.157 1.00 97.88 160 LEU A N 1
ATOM 1219 C CA . LEU A 1 160 ? 4.555 -1.812 -1.855 1.00 97.88 160 LEU A CA 1
ATOM 1220 C C . LEU A 1 160 ? 5.691 -0.820 -1.639 1.00 97.88 160 LEU A C 1
ATOM 1222 O O . LEU A 1 160 ? 5.719 -0.170 -0.597 1.00 97.88 160 LEU A O 1
ATOM 1226 N N . LEU A 1 161 ? 6.568 -0.647 -2.627 1.00 97.00 161 LEU A N 1
ATOM 1227 C CA . LEU A 1 161 ? 7.644 0.339 -2.581 1.00 97.00 161 LEU A CA 1
ATOM 1228 C C . LEU A 1 161 ? 7.091 1.761 -2.375 1.00 97.00 161 LEU A C 1
ATOM 1230 O O . LEU A 1 161 ? 7.451 2.426 -1.400 1.00 97.00 161 LEU A O 1
ATOM 1234 N N . GLY A 1 162 ? 6.131 2.168 -3.212 1.00 95.12 162 GLY A N 1
ATOM 1235 C CA . GLY A 1 162 ? 5.506 3.493 -3.161 1.00 95.12 162 GLY A CA 1
ATOM 1236 C C . GLY A 1 162 ? 4.794 3.795 -1.842 1.00 95.12 162 GLY A C 1
ATOM 1237 O O . GLY A 1 162 ? 5.029 4.834 -1.226 1.00 95.12 162 GLY A O 1
ATOM 1238 N N . TRP A 1 163 ? 3.962 2.865 -1.374 1.00 95.81 163 TRP A N 1
ATOM 1239 C CA . TRP A 1 163 ? 3.184 3.003 -0.139 1.00 95.81 163 TRP A CA 1
ATOM 1240 C C . TRP A 1 163 ? 4.010 2.753 1.125 1.00 95.81 163 TRP A C 1
ATOM 1242 O O . TRP A 1 163 ? 3.577 3.097 2.222 1.00 95.81 163 TRP A O 1
ATOM 1252 N N . THR A 1 164 ? 5.217 2.195 1.013 1.00 97.12 164 THR A N 1
ATOM 1253 C CA . THR A 1 164 ? 6.161 2.132 2.139 1.00 97.12 164 THR A CA 1
ATOM 1254 C C . THR A 1 164 ? 6.795 3.485 2.403 1.00 97.12 164 THR A C 1
ATOM 1256 O O . THR A 1 164 ? 6.989 3.837 3.566 1.00 97.12 164 THR A O 1
ATOM 1259 N N . GLY A 1 165 ? 7.104 4.263 1.364 1.00 93.06 165 GLY A N 1
ATOM 1260 C CA . GLY A 1 165 ? 7.791 5.544 1.506 1.00 93.06 165 GLY A CA 1
ATOM 1261 C C . GLY A 1 165 ? 9.209 5.413 2.098 1.00 93.06 165 GLY A C 1
ATOM 1262 O O . GLY A 1 165 ? 9.826 4.353 2.030 1.00 93.06 165 GLY A O 1
ATOM 1263 N N . SER A 1 166 ? 9.757 6.448 2.743 1.00 94.25 166 SER A N 1
ATOM 1264 C CA . SER A 1 166 ? 9.163 7.768 3.008 1.00 94.25 166 SER A CA 1
ATOM 1265 C C . SER A 1 166 ? 8.914 8.607 1.745 1.00 94.25 166 SER A C 1
ATOM 1267 O O . SER A 1 166 ? 9.377 8.279 0.657 1.00 94.25 166 SER A O 1
ATOM 1269 N N . GLN A 1 167 ? 8.203 9.731 1.884 1.00 91.00 167 GLN A N 1
ATOM 1270 C CA . GLN A 1 167 ? 7.961 10.653 0.768 1.00 91.00 167 GLN A CA 1
ATOM 1271 C C . GLN A 1 167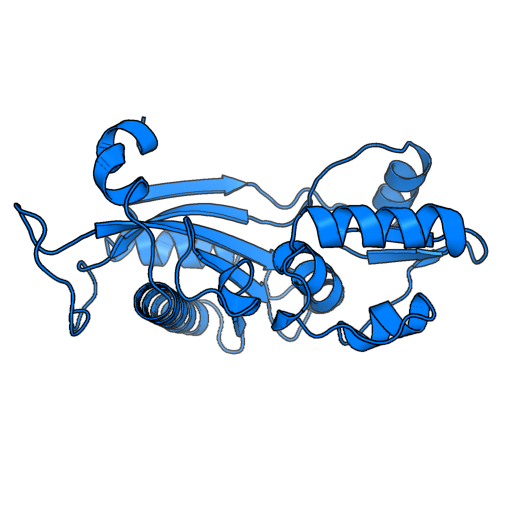 ? 9.267 11.181 0.147 1.00 91.00 167 GLN A C 1
ATOM 1273 O O . GLN A 1 167 ? 9.359 11.316 -1.074 1.00 91.00 167 GLN A O 1
ATOM 1278 N N . ASN A 1 168 ? 10.275 11.488 0.971 1.00 93.06 168 ASN A N 1
ATOM 1279 C CA . ASN A 1 168 ? 11.578 11.938 0.482 1.00 93.06 168 ASN A CA 1
ATOM 1280 C C . ASN A 1 168 ? 12.322 10.799 -0.217 1.00 93.06 168 ASN A C 1
ATOM 1282 O O . ASN A 1 168 ? 12.846 11.015 -1.307 1.00 93.06 168 ASN A O 1
ATOM 1286 N N . PHE A 1 169 ? 12.303 9.599 0.371 1.00 95.31 169 PHE A N 1
ATOM 1287 C CA . PHE A 1 169 ? 12.905 8.409 -0.223 1.00 95.31 169 PHE A CA 1
ATOM 1288 C C . PHE A 1 169 ? 12.327 8.121 -1.616 1.00 95.31 169 PHE A C 1
ATOM 1290 O O . PHE A 1 169 ? 13.071 8.032 -2.588 1.00 95.31 169 PHE A O 1
ATOM 1297 N N . GLU A 1 170 ? 10.998 8.085 -1.738 1.00 94.12 170 GLU A N 1
ATOM 1298 C CA . GLU A 1 170 ? 10.306 7.870 -3.013 1.00 94.12 170 GLU A CA 1
ATOM 1299 C C . GLU A 1 170 ? 10.624 8.957 -4.041 1.00 94.12 170 GLU A C 1
ATOM 1301 O O . GLU A 1 170 ? 10.876 8.668 -5.214 1.00 94.12 170 GLU A O 1
ATOM 1306 N N . ARG A 1 171 ? 10.648 10.226 -3.616 1.00 92.88 171 ARG A N 1
ATOM 1307 C CA . ARG A 1 171 ? 11.007 11.343 -4.497 1.00 92.88 171 ARG A CA 1
ATOM 1308 C C . ARG A 1 171 ? 12.417 11.171 -5.053 1.00 92.88 171 ARG A C 1
ATOM 1310 O O . ARG A 1 171 ? 12.621 11.347 -6.256 1.00 92.88 171 ARG A O 1
ATOM 1317 N N . ASP A 1 172 ? 13.375 10.852 -4.193 1.00 95.19 172 ASP A N 1
ATOM 1318 C CA . ASP A 1 172 ? 14.777 10.750 -4.576 1.00 95.19 172 ASP A CA 1
ATOM 1319 C C . ASP A 1 172 ? 15.031 9.492 -5.419 1.00 95.19 172 ASP A C 1
ATOM 1321 O O . ASP A 1 172 ? 15.734 9.576 -6.426 1.00 95.19 172 ASP A O 1
ATOM 1325 N N . LEU A 1 173 ? 14.364 8.371 -5.119 1.00 95.25 173 LEU A N 1
ATOM 1326 C CA . LEU A 1 173 ? 14.424 7.146 -5.920 1.00 95.25 173 LEU A CA 1
ATOM 1327 C C . LEU A 1 173 ? 13.859 7.356 -7.333 1.00 95.25 173 LEU A C 1
ATOM 1329 O O . LEU A 1 173 ? 14.490 6.987 -8.327 1.00 95.25 173 LEU A O 1
ATOM 1333 N N . ARG A 1 174 ? 12.702 8.018 -7.455 1.00 94.31 174 ARG A N 1
ATOM 1334 C CA . ARG A 1 174 ? 12.101 8.355 -8.759 1.00 94.31 174 ARG A CA 1
ATOM 1335 C C . ARG A 1 174 ? 12.968 9.338 -9.538 1.00 94.31 174 ARG A C 1
ATOM 1337 O O . ARG A 1 174 ? 13.121 9.204 -10.754 1.00 94.31 174 ARG A O 1
ATOM 1344 N N . ARG A 1 175 ? 13.581 10.305 -8.846 1.00 93.81 175 ARG A N 1
ATOM 1345 C CA . ARG A 1 175 ? 14.548 11.236 -9.437 1.00 93.81 175 ARG A CA 1
ATOM 1346 C C . ARG A 1 175 ? 15.776 10.487 -9.960 1.00 93.81 175 ARG A C 1
ATOM 1348 O O . ARG A 1 175 ? 16.146 10.690 -11.114 1.00 93.81 175 ARG A O 1
ATOM 1355 N N . PHE A 1 176 ? 16.363 9.599 -9.163 1.00 95.69 176 PHE A N 1
ATOM 1356 C CA . PHE A 1 176 ? 17.498 8.769 -9.565 1.00 95.69 176 PHE A CA 1
ATOM 1357 C C . PHE A 1 176 ? 17.157 7.904 -10.785 1.00 95.69 176 PHE A C 1
ATOM 1359 O O . PHE A 1 176 ? 17.850 7.969 -11.800 1.00 95.69 176 PHE A O 1
ATOM 1366 N N . SER A 1 177 ? 16.032 7.181 -10.742 1.00 95.62 177 SER A N 1
ATOM 1367 C CA . SER A 1 177 ? 15.532 6.371 -11.861 1.00 95.62 177 SER A CA 1
ATOM 1368 C C . SER A 1 177 ? 15.435 7.188 -13.160 1.00 95.62 177 SER A C 1
ATOM 1370 O O . SER A 1 177 ? 15.932 6.770 -14.211 1.00 95.62 177 SER A O 1
ATOM 1372 N N . LYS A 1 178 ? 14.891 8.410 -13.077 1.00 92.88 178 LYS A N 1
ATOM 1373 C CA . LYS A 1 178 ? 14.738 9.317 -14.222 1.00 92.88 178 LYS A CA 1
ATOM 1374 C C . LYS A 1 178 ? 16.060 9.839 -14.773 1.00 92.88 178 LYS A C 1
ATOM 1376 O O . LYS A 1 178 ? 16.233 9.852 -15.992 1.00 92.88 178 LYS A O 1
ATOM 1381 N N . HIS A 1 179 ? 16.952 10.314 -13.908 1.00 92.94 179 HIS A N 1
ATOM 1382 C CA . HIS A 1 179 ? 18.152 11.041 -14.327 1.00 92.94 179 HIS A CA 1
ATOM 1383 C C . HIS A 1 179 ? 19.349 10.127 -14.590 1.00 92.94 179 HIS A C 1
ATOM 1385 O O . HIS A 1 179 ? 20.021 10.306 -15.603 1.00 92.94 179 HIS A O 1
ATOM 1391 N N . GLU A 1 180 ? 19.561 9.120 -13.746 1.00 95.00 180 GLU A N 1
ATOM 1392 C CA . GLU A 1 180 ? 20.732 8.243 -13.819 1.00 95.00 180 GLU A CA 1
ATOM 1393 C C . GLU A 1 180 ? 20.466 6.997 -14.671 1.00 95.00 180 GLU A C 1
ATOM 1395 O O . GLU A 1 180 ? 21.342 6.547 -15.409 1.00 95.00 180 GLU A O 1
ATOM 1400 N N . LYS A 1 181 ? 19.240 6.454 -14.629 1.00 94.62 181 LYS A N 1
ATOM 1401 C CA . LYS A 1 181 ? 18.882 5.220 -15.358 1.00 94.62 181 LYS A CA 1
ATOM 1402 C C . LYS A 1 181 ? 18.076 5.432 -16.629 1.00 94.62 181 LYS A C 1
ATOM 1404 O O . LYS A 1 181 ? 17.914 4.495 -17.404 1.00 94.62 181 LYS A O 1
ATOM 1409 N N . LYS A 1 182 ? 17.592 6.653 -16.885 1.00 94.00 182 LYS A N 1
ATOM 1410 C CA . LYS A 1 182 ? 16.652 6.953 -17.985 1.00 94.00 182 LYS A CA 1
ATOM 1411 C C . LYS A 1 182 ? 15.396 6.072 -17.933 1.00 94.00 182 LYS A C 1
ATOM 1413 O O . LYS A 1 182 ? 14.772 5.809 -18.961 1.00 94.00 182 LYS A O 1
ATOM 1418 N N . MET A 1 183 ? 15.012 5.641 -16.739 1.00 94.81 183 MET A N 1
ATOM 1419 C CA . MET A 1 183 ? 13.800 4.877 -16.486 1.00 94.81 183 MET A CA 1
ATOM 1420 C C . MET A 1 183 ? 12.749 5.787 -15.845 1.00 94.81 183 MET A C 1
ATOM 1422 O O . MET A 1 183 ? 13.012 6.933 -15.489 1.00 94.81 183 MET A O 1
ATOM 1426 N N . THR A 1 184 ? 11.503 5.353 -15.770 1.00 93.31 184 THR A N 1
ATOM 1427 C CA . THR A 1 184 ? 10.470 6.060 -15.012 1.00 93.31 184 THR A CA 1
ATOM 1428 C C . THR A 1 184 ? 9.802 5.075 -14.086 1.00 93.31 184 THR A C 1
ATOM 1430 O O . THR A 1 184 ? 9.109 4.171 -14.538 1.00 93.31 184 THR A O 1
ATOM 1433 N N . LEU A 1 185 ? 10.085 5.251 -12.799 1.00 93.31 185 LEU A N 1
ATOM 1434 C CA . LEU A 1 185 ? 9.483 4.503 -11.711 1.00 93.31 185 LEU A CA 1
ATOM 1435 C C . LEU A 1 185 ? 8.235 5.234 -11.218 1.00 93.31 185 LEU A C 1
ATOM 1437 O O . LEU A 1 185 ? 8.281 6.441 -10.955 1.00 93.31 185 LEU A O 1
ATOM 1441 N N . ASN A 1 186 ? 7.152 4.490 -11.039 1.00 90.94 186 ASN A N 1
ATOM 1442 C CA . ASN A 1 186 ? 6.001 4.930 -10.274 1.00 90.94 186 ASN A CA 1
ATOM 1443 C C . ASN A 1 186 ? 5.412 3.790 -9.430 1.00 90.94 186 ASN A C 1
ATOM 1445 O O . ASN A 1 186 ? 6.012 2.727 -9.309 1.00 90.94 186 ASN A O 1
ATOM 1449 N N . SER A 1 187 ? 4.254 4.035 -8.816 1.00 91.12 187 SER A N 1
ATOM 1450 C CA . SER A 1 187 ? 3.600 3.082 -7.913 1.00 91.12 187 SER A CA 1
ATOM 1451 C C . SER A 1 187 ? 2.985 1.878 -8.646 1.00 91.12 187 SER A C 1
ATOM 1453 O O . SER A 1 187 ? 2.585 0.923 -7.993 1.00 91.12 187 SER A O 1
ATOM 1455 N N . HIS A 1 188 ? 2.909 1.909 -9.981 1.00 90.94 188 HIS A N 1
ATOM 1456 C CA . HIS A 1 188 ? 2.366 0.835 -10.818 1.00 90.94 188 HIS A CA 1
ATOM 1457 C C . HIS A 1 188 ? 3.456 0.007 -11.490 1.00 90.94 188 HIS A C 1
ATOM 1459 O O . HIS A 1 188 ? 3.290 -1.200 -11.664 1.00 90.94 188 HIS A O 1
ATOM 1465 N N . ALA A 1 189 ? 4.541 0.653 -11.926 1.00 92.50 189 ALA A N 1
ATOM 1466 C CA . ALA A 1 189 ? 5.522 0.025 -12.795 1.00 92.50 189 ALA A CA 1
ATOM 1467 C C . ALA A 1 189 ? 6.869 0.757 -12.851 1.00 92.50 189 ALA A C 1
ATOM 1469 O O . ALA A 1 189 ? 7.029 1.902 -12.418 1.00 92.50 189 ALA A O 1
ATOM 1470 N N . LEU A 1 190 ? 7.827 0.100 -13.507 1.00 94.75 190 LEU A N 1
ATOM 1471 C CA . LEU A 1 190 ? 9.089 0.682 -13.946 1.00 94.75 190 LEU A CA 1
ATOM 1472 C C . LEU A 1 190 ? 9.184 0.620 -15.475 1.00 94.75 190 LEU A C 1
ATOM 1474 O O . LEU A 1 190 ? 9.204 -0.459 -16.063 1.00 94.75 190 LEU A O 1
ATOM 1478 N N . TYR A 1 191 ? 9.263 1.779 -16.125 1.00 94.12 191 TYR A N 1
ATOM 1479 C CA . TYR A 1 191 ? 9.375 1.887 -17.581 1.00 94.12 191 TYR A CA 1
ATOM 1480 C C . TYR A 1 191 ? 10.800 2.245 -18.018 1.00 94.12 191 TYR A C 1
ATOM 1482 O O . TYR A 1 191 ? 11.317 3.304 -17.657 1.00 94.12 191 TYR A O 1
ATOM 1490 N N . ASP A 1 192 ? 11.425 1.408 -18.846 1.00 93.75 192 ASP A N 1
ATOM 1491 C CA . ASP A 1 192 ? 12.729 1.676 -19.460 1.00 93.75 192 ASP A CA 1
ATOM 1492 C C . ASP A 1 192 ? 12.542 2.440 -20.779 1.00 93.75 192 ASP A C 1
ATOM 1494 O O . ASP A 1 192 ? 12.022 1.903 -21.759 1.00 93.75 192 ASP A O 1
ATOM 1498 N N . LYS A 1 193 ? 12.993 3.703 -20.835 1.00 89.50 193 LYS A N 1
ATOM 1499 C CA . LYS A 1 193 ? 12.849 4.542 -22.039 1.00 89.50 193 LYS A CA 1
ATOM 1500 C C . LYS A 1 193 ? 13.769 4.123 -23.180 1.00 89.50 193 LYS A C 1
ATOM 1502 O O . LYS A 1 193 ? 13.436 4.384 -24.335 1.00 89.50 193 LYS A O 1
ATOM 1507 N N . GLY A 1 194 ? 14.916 3.517 -22.878 1.00 89.00 194 GLY A N 1
ATOM 1508 C CA . GLY A 1 194 ? 15.865 3.045 -23.882 1.00 89.00 194 GLY A CA 1
ATOM 1509 C C . GLY A 1 194 ? 15.335 1.813 -24.605 1.00 89.00 194 GLY A C 1
ATOM 1510 O O . GLY A 1 194 ? 15.352 1.765 -25.834 1.00 89.00 194 GLY A O 1
ATOM 1511 N N . LYS A 1 195 ? 14.803 0.852 -23.843 1.00 90.56 195 LYS A N 1
ATOM 1512 C CA . LYS A 1 195 ? 14.192 -0.377 -24.380 1.00 90.56 195 LYS A CA 1
ATOM 1513 C C . LYS A 1 195 ? 12.730 -0.203 -24.792 1.00 90.56 195 LYS A C 1
ATOM 1515 O O . LYS A 1 195 ? 12.211 -1.036 -25.525 1.00 90.56 195 LYS A O 1
ATOM 1520 N N . ARG A 1 196 ? 12.083 0.877 -24.343 1.00 90.38 196 ARG A N 1
ATOM 1521 C CA . ARG A 1 196 ? 10.657 1.178 -24.546 1.00 90.38 196 ARG A CA 1
ATOM 1522 C C . ARG A 1 196 ? 9.745 0.054 -24.050 1.00 90.38 196 ARG A C 1
ATOM 1524 O O . ARG A 1 196 ? 8.800 -0.329 -24.733 1.00 90.38 196 ARG A O 1
ATOM 1531 N N . THR A 1 197 ? 10.053 -0.479 -22.871 1.00 93.38 197 THR A N 1
ATOM 1532 C CA . THR A 1 197 ? 9.320 -1.595 -22.261 1.00 93.38 197 THR A CA 1
ATOM 1533 C C . THR A 1 197 ? 9.121 -1.365 -20.773 1.00 93.38 197 THR A C 1
ATOM 1535 O O . THR A 1 197 ? 9.944 -0.719 -20.121 1.00 93.38 197 THR A O 1
ATOM 1538 N N . PHE A 1 198 ? 8.052 -1.941 -20.232 1.00 93.88 198 PHE A N 1
ATOM 1539 C CA . PHE A 1 198 ? 7.894 -2.094 -18.793 1.00 93.88 198 PHE A CA 1
ATOM 1540 C C . PHE A 1 198 ? 8.729 -3.269 -18.295 1.00 93.88 198 PHE A C 1
ATOM 1542 O O . PHE A 1 198 ? 8.865 -4.285 -18.983 1.00 93.88 198 PHE A O 1
ATOM 1549 N N . LEU A 1 199 ? 9.307 -3.097 -17.113 1.00 95.19 199 LEU A N 1
ATOM 1550 C CA . LEU A 1 199 ? 10.039 -4.121 -16.389 1.00 95.19 199 LEU A CA 1
ATOM 1551 C C . LEU A 1 199 ? 9.126 -4.676 -15.299 1.00 95.19 199 LEU A C 1
ATOM 1553 O O . LEU A 1 199 ? 8.524 -3.916 -14.543 1.00 95.19 199 LEU A O 1
ATOM 1557 N N . THR A 1 200 ? 9.020 -5.998 -15.233 1.00 95.62 200 THR A N 1
ATOM 1558 C CA . THR A 1 200 ? 8.306 -6.696 -14.162 1.00 95.62 200 THR A CA 1
ATOM 1559 C C . THR A 1 200 ? 9.216 -6.872 -12.953 1.00 95.62 200 THR A C 1
ATOM 1561 O O . THR A 1 200 ? 10.437 -6.978 -13.101 1.00 95.62 200 THR A O 1
ATOM 1564 N N . ALA A 1 201 ? 8.618 -6.956 -11.770 1.00 96.62 201 ALA A N 1
ATOM 1565 C CA . ALA A 1 201 ? 9.306 -7.304 -10.536 1.00 96.62 201 ALA A CA 1
ATOM 1566 C C . ALA A 1 201 ? 8.398 -8.203 -9.692 1.00 96.62 201 ALA A C 1
ATOM 1568 O O . ALA A 1 201 ? 7.190 -7.976 -9.648 1.00 96.62 201 ALA A O 1
ATOM 1569 N N . ALA A 1 202 ? 8.976 -9.206 -9.036 1.00 95.88 202 ALA A N 1
ATOM 1570 C CA . ALA A 1 202 ? 8.312 -10.058 -8.051 1.00 95.88 202 ALA A CA 1
ATOM 1571 C C . ALA A 1 202 ? 8.564 -9.594 -6.605 1.00 95.88 202 ALA A C 1
ATOM 1573 O O . ALA A 1 202 ? 7.863 -10.022 -5.688 1.00 95.88 202 ALA A O 1
ATOM 1574 N N . SER A 1 203 ? 9.538 -8.705 -6.390 1.00 97.75 203 SER A N 1
ATOM 1575 C CA . SER A 1 203 ? 9.870 -8.148 -5.079 1.00 97.75 203 SER A CA 1
ATOM 1576 C C . SER A 1 203 ? 10.455 -6.737 -5.188 1.00 97.75 203 SER A C 1
ATOM 1578 O O . SER A 1 203 ? 10.791 -6.278 -6.282 1.00 97.75 203 SER A O 1
ATOM 1580 N N . GLU A 1 204 ? 10.571 -6.030 -4.061 1.00 98.12 204 GLU A N 1
ATOM 1581 C CA . GLU A 1 204 ? 11.214 -4.711 -4.044 1.00 98.12 204 GLU A CA 1
ATOM 1582 C C . GLU A 1 204 ? 12.691 -4.824 -4.457 1.00 98.12 204 GLU A C 1
ATOM 1584 O O . GLU A 1 204 ? 13.171 -4.008 -5.232 1.00 98.12 204 GLU A O 1
ATOM 1589 N N . GLU A 1 205 ? 13.397 -5.865 -4.016 1.00 98.25 205 GLU A N 1
ATOM 1590 C CA . GLU A 1 205 ? 14.796 -6.151 -4.355 1.00 98.25 205 GLU A CA 1
ATOM 1591 C C . GLU A 1 205 ? 15.017 -6.216 -5.870 1.00 98.25 205 GLU A C 1
ATOM 1593 O O . GLU A 1 205 ? 15.999 -5.675 -6.373 1.00 98.25 205 GLU A O 1
ATOM 1598 N N . GLU A 1 206 ? 14.092 -6.817 -6.624 1.00 98.19 206 GLU A N 1
ATOM 1599 C CA . GLU A 1 206 ? 14.171 -6.836 -8.088 1.00 98.19 206 GLU A CA 1
ATOM 1600 C C . GLU A 1 206 ? 14.051 -5.433 -8.699 1.00 98.19 206 GLU A C 1
ATOM 1602 O O . GLU A 1 206 ? 14.736 -5.134 -9.678 1.00 98.19 206 GLU A O 1
ATOM 1607 N N . ILE A 1 207 ? 13.252 -4.540 -8.104 1.00 98.06 207 ILE A N 1
ATOM 1608 C CA . ILE A 1 207 ? 13.165 -3.134 -8.532 1.00 98.06 207 ILE A CA 1
ATOM 1609 C C . ILE A 1 207 ? 14.510 -2.434 -8.312 1.00 98.06 207 ILE A C 1
ATOM 1611 O O . ILE A 1 207 ? 14.992 -1.744 -9.211 1.00 98.06 207 ILE A O 1
ATOM 1615 N N . PHE A 1 208 ? 15.142 -2.630 -7.151 1.00 98.00 208 PHE A N 1
ATOM 1616 C CA . PHE A 1 208 ? 16.470 -2.070 -6.869 1.00 98.00 208 PHE A CA 1
ATOM 1617 C C . PHE A 1 208 ? 17.534 -2.630 -7.819 1.00 98.00 208 PHE A C 1
ATOM 1619 O O . PHE A 1 208 ? 18.337 -1.861 -8.348 1.00 98.00 208 PHE A O 1
ATOM 1626 N N . ASN A 1 209 ? 17.478 -3.929 -8.128 1.00 97.75 209 ASN A N 1
ATOM 1627 C CA . ASN A 1 209 ? 18.369 -4.566 -9.097 1.00 97.75 209 ASN A CA 1
ATOM 1628 C C . ASN A 1 209 ? 18.215 -3.968 -10.504 1.00 97.75 209 ASN A C 1
ATOM 1630 O O . ASN A 1 209 ? 19.220 -3.679 -11.148 1.00 97.75 209 ASN A O 1
ATOM 1634 N N . HIS A 1 210 ? 16.987 -3.710 -10.976 1.00 97.31 210 HIS A N 1
ATOM 1635 C CA . HIS A 1 210 ? 16.760 -3.021 -12.261 1.00 97.31 210 HIS A CA 1
ATOM 1636 C C . HIS A 1 210 ? 17.349 -1.604 -12.290 1.00 97.31 210 HIS A C 1
ATOM 1638 O O . HIS A 1 210 ? 17.681 -1.090 -13.359 1.00 97.31 210 HIS A O 1
ATOM 1644 N N . LEU A 1 211 ? 17.473 -0.968 -11.123 1.00 96.81 211 LEU A N 1
ATOM 1645 C CA . LEU A 1 211 ? 18.062 0.357 -10.947 1.00 96.81 211 LEU A CA 1
ATOM 1646 C C . LEU A 1 211 ? 19.557 0.311 -10.595 1.00 96.81 211 LEU A C 1
ATOM 1648 O O . LEU A 1 211 ? 20.122 1.363 -10.303 1.00 96.81 211 LEU A O 1
ATOM 1652 N N . ASP A 1 212 ? 20.207 -0.857 -10.642 1.00 96.94 212 ASP A N 1
ATOM 1653 C CA . ASP A 1 212 ? 21.586 -1.094 -10.186 1.00 96.94 212 ASP A CA 1
ATOM 1654 C C . ASP A 1 212 ? 21.896 -0.423 -8.831 1.00 96.94 212 ASP A C 1
ATOM 1656 O O . ASP A 1 212 ? 22.937 0.219 -8.657 1.00 96.94 212 ASP A O 1
ATOM 1660 N N . LEU A 1 213 ? 20.955 -0.516 -7.891 1.00 96.50 213 LEU A N 1
ATOM 1661 C CA . LEU A 1 213 ? 21.100 -0.030 -6.523 1.00 96.50 213 LEU A CA 1
ATOM 1662 C C . LEU A 1 213 ? 21.206 -1.213 -5.565 1.00 96.50 213 LEU A C 1
ATOM 1664 O O . LEU A 1 213 ? 20.571 -2.247 -5.759 1.00 96.50 213 LEU A O 1
ATOM 1668 N N . GLU A 1 214 ? 21.974 -1.033 -4.494 1.00 97.25 214 GLU A N 1
ATOM 1669 C CA . GLU A 1 214 ? 21.899 -1.933 -3.347 1.00 97.25 214 GLU A CA 1
ATOM 1670 C C . GLU A 1 214 ? 20.510 -1.827 -2.706 1.00 97.25 214 GLU A C 1
ATOM 1672 O O . GLU A 1 214 ? 19.946 -0.734 -2.605 1.00 97.25 214 GLU A O 1
ATOM 1677 N N . TYR A 1 215 ? 19.943 -2.966 -2.303 1.00 98.06 215 TYR A N 1
ATOM 1678 C CA . TYR A 1 215 ? 18.628 -2.991 -1.680 1.00 98.06 215 TYR A CA 1
ATOM 1679 C C . TYR A 1 215 ? 18.656 -2.292 -0.322 1.00 98.06 215 TYR A C 1
ATOM 1681 O O . TYR A 1 215 ? 19.436 -2.653 0.557 1.00 98.06 215 TYR A O 1
ATOM 1689 N N . ILE A 1 216 ? 17.756 -1.325 -0.146 1.00 97.69 216 ILE A N 1
ATOM 1690 C CA . ILE A 1 216 ? 17.584 -0.609 1.117 1.00 97.69 216 ILE A CA 1
ATOM 1691 C C . ILE A 1 216 ? 16.344 -1.182 1.815 1.00 97.69 216 ILE A C 1
ATOM 1693 O O . ILE A 1 216 ? 15.233 -1.046 1.276 1.00 97.69 216 ILE A O 1
ATOM 1697 N N . PRO A 1 217 ? 16.483 -1.811 2.996 1.00 97.62 217 PRO A N 1
ATOM 1698 C CA . PRO A 1 217 ? 15.350 -2.381 3.714 1.00 97.62 217 PRO A CA 1
ATOM 1699 C C . PRO A 1 217 ? 14.398 -1.278 4.211 1.00 97.62 217 PRO A C 1
ATOM 1701 O O . PRO A 1 217 ? 14.823 -0.133 4.391 1.00 97.62 217 PRO A O 1
ATOM 1704 N N . PRO A 1 218 ? 13.103 -1.573 4.425 1.00 97.75 218 PRO A N 1
ATOM 1705 C CA . PRO A 1 218 ? 12.092 -0.569 4.776 1.00 97.75 218 PRO A CA 1
ATOM 1706 C C . PRO A 1 218 ? 12.444 0.307 5.986 1.00 97.75 218 PRO A C 1
ATOM 1708 O O . PRO A 1 218 ? 12.158 1.506 5.986 1.00 97.75 218 PRO A O 1
ATOM 1711 N N . GLU A 1 219 ? 13.091 -0.262 7.001 1.00 97.06 219 GLU A N 1
ATOM 1712 C CA . GLU A 1 219 ? 13.492 0.404 8.245 1.00 97.06 219 GLU A CA 1
ATOM 1713 C C . GLU A 1 219 ? 14.525 1.520 8.013 1.00 97.06 219 GLU A C 1
ATOM 1715 O O . GLU A 1 219 ? 14.592 2.487 8.776 1.00 97.06 219 GLU A O 1
ATOM 1720 N N . GLU A 1 220 ? 15.279 1.439 6.916 1.00 96.62 220 GLU A N 1
ATOM 1721 C CA . GLU A 1 220 ? 16.299 2.416 6.525 1.00 96.62 220 GLU A CA 1
ATOM 1722 C C . GLU A 1 220 ? 15.756 3.504 5.578 1.00 96.62 220 GLU A C 1
ATOM 1724 O O . GLU A 1 220 ? 16.458 4.457 5.244 1.00 96.62 220 GLU A O 1
ATOM 1729 N N . ARG A 1 221 ? 14.470 3.449 5.200 1.00 95.50 221 ARG A N 1
ATOM 1730 C CA . ARG A 1 221 ? 13.825 4.409 4.277 1.00 95.50 221 ARG A CA 1
ATOM 1731 C C . ARG A 1 221 ? 13.176 5.604 4.990 1.00 95.50 221 ARG A C 1
ATOM 1733 O O . ARG A 1 221 ? 12.180 6.154 4.521 1.00 95.50 221 ARG A O 1
ATOM 1740 N N . ASN A 1 222 ? 13.695 6.007 6.151 1.00 91.19 222 ASN A N 1
ATOM 1741 C CA . ASN A 1 222 ? 13.120 7.055 7.014 1.00 91.19 222 ASN A CA 1
ATOM 1742 C C . ASN A 1 222 ? 13.614 8.489 6.710 1.00 91.19 222 ASN A C 1
ATOM 1744 O O . ASN A 1 222 ? 13.572 9.348 7.591 1.00 91.19 222 ASN A O 1
ATOM 1748 N N . ALA A 1 223 ? 14.059 8.740 5.475 1.00 77.44 223 ALA A N 1
ATOM 1749 C CA . ALA A 1 223 ? 14.538 10.043 4.996 1.00 77.44 223 ALA A CA 1
ATOM 1750 C C . ALA A 1 223 ? 13.456 11.139 4.968 1.00 77.44 223 ALA A C 1
ATOM 1752 O O . ALA A 1 223 ? 12.251 10.803 4.856 1.00 77.44 223 ALA A O 1
#

Secondary structure (DSSP, 8-state):
-HHHHTHHHHHSPEEHHHHHHHHHHHHHHHHHHSTT-EEEE-HHHHTT-SEESSEEEEEE-SSTTTTTTHHHHHHHHHHHTT-EEEEEEE------HHHHHHHHHHT---S--SEEEEEEEEET-STT--TT----SSSS-EEEEEEEEE--GGGHHHHHHHHH--HHHHHHHHHHHHHTSSEEE-SS-EEETTTTEEEP-SSHHHHHHHTT-PPPPGGG---

pLDDT: mean 88.5, std 13.52, range [40.09, 98.44]

Mean predicted aligned error: 6.09 Å

Solvent-accessible surface area (backbone atoms only — not comparable to full-atom values): 12301 Å² total; per-residue (Å²): 111,67,70,71,76,41,39,73,40,52,69,46,71,40,41,44,68,58,45,50,53,52,51,49,53,51,39,58,46,38,39,74,72,40,73,76,42,47,69,43,73,27,21,59,55,51,31,67,37,63,58,36,73,58,40,39,34,44,33,31,20,92,49,70,72,68,48,67,68,43,64,63,50,40,50,56,51,38,47,75,69,57,36,48,81,42,75,48,80,44,71,58,67,71,84,48,73,68,56,49,55,47,38,64,71,70,67,64,85,73,84,70,42,55,30,32,31,52,31,28,33,38,50,45,70,48,95,83,59,68,93,80,77,76,84,68,92,87,70,79,56,42,48,39,43,36,38,44,35,47,40,47,45,79,28,36,29,31,36,50,52,55,51,30,34,24,75,52,39,48,51,52,51,35,49,43,30,40,73,77,66,47,24,47,55,50,32,62,45,35,34,35,63,86,80,70,42,75,56,85,42,93,37,56,59,50,50,26,52,78,65,76,43,83,73,77,57,55,60,73,29,77,88

Organism: Anolis carolinensis (NCBI:txid28377)

Foldseek 3Di:
DVCVVQVVLLVDWDFLLLLVVVQVVLQVLLCVLQNQKDKDWAAPVQLVDRTDNATEIEIEHPAFPSLVCSVVSSVVVCVVLVFFPDKDWDAQPQDDVVVVLVCVVVVDDDQHRFTKMWTWTWQQSDPPHRPPPDDDPDDGTGIHIYMYTYDYQQLVQLLRDSRRADPVLVVVVQVLCCPVQVWGRHSRFIARPVVRDTDTDNHVCVVCVSSVHDDDRSNRRPD